Protein AF-A0A5C8DIK6-F1 (afdb_monomer)

Solvent-accessible surface area (backbone atoms only — not comparable to full-atom values): 12117 Å² total; per-residue (Å²): 140,50,78,48,78,44,80,73,45,75,41,74,93,48,34,76,70,30,74,13,33,38,27,34,34,25,49,73,87,40,81,41,28,45,34,36,29,76,6,76,63,68,77,64,46,70,52,53,77,43,81,87,38,43,64,58,53,50,50,47,30,57,51,29,50,71,42,79,53,46,67,82,52,101,86,44,67,45,79,34,31,45,59,60,53,49,52,50,52,49,50,54,50,51,54,51,51,50,52,50,51,52,49,54,53,49,57,60,45,40,48,36,22,57,29,31,30,42,84,93,52,98,58,75,48,73,46,79,49,100,52,41,48,76,61,25,67,73,40,72,71,33,43,50,51,51,52,53,53,50,49,49,43,59,72,77,67,55,51,95,78,42,42,77,66,50,83,87,55,64,65,87,77,64,56,60,72,84,68,72,76,83,96,72,85,77,86,75,77,78,75,84,76,81,83,81,77,82,80,82,87,80,132

Secondary structure (DSSP, 8-state):
--EEEEEEEE-GGG-SSS--EEEEEEETTEEEEEEEE-SSSPPPEEEESSGGGHHHHHHHHHHHHHSPPEESSSS-EE---HHHHHHHHHHHHHHHHHHHHHHHHHHHHHTTEEEEE-TT-S--EEEE-SS-HHHHTTSHHHHHHHHHHHHHIIIIIPPTT-EE--SSS-HHHH-GGGG-----------PPPPPPPPPPPP-

pLDDT: mean 87.38, std 17.56, range [35.03, 98.25]

Sequence (203 aa):
MEIELRKIYISHQFSEESLAFTANLYIDGRKIGYVSNDGKGGSTSYEADHPDDRPLLRAADEYCKTLPPWKLDDEVSVPMNLEYFIDRKIDEYATQEELKRFQRKMEKSMVAHIVFGVPGGDQFKSYPTNAPIAELLRHEAGQQSLSNEIKIVVVEFLKPGEQILNTNIPSTYLDLSKYKKEDQHQERKIQPQPRKGNPPRLT

Structure (mmCIF, N/CA/C/O backbone):
data_AF-A0A5C8DIK6-F1
#
_entry.id   AF-A0A5C8DIK6-F1
#
loop_
_atom_site.group_PDB
_atom_site.id
_atom_site.type_symbol
_atom_site.label_atom_id
_atom_site.label_alt_id
_atom_site.label_comp_id
_atom_site.label_asym_id
_atom_site.label_entity_id
_atom_site.label_seq_id
_atom_site.pdbx_PDB_ins_code
_atom_site.Cartn_x
_atom_site.Cartn_y
_atom_site.Cartn_z
_atom_site.occupancy
_atom_site.B_iso_or_equiv
_atom_site.auth_seq_id
_atom_site.auth_comp_id
_atom_site.auth_asym_id
_atom_site.auth_atom_id
_atom_site.pdbx_PDB_model_num
ATOM 1 N N . MET A 1 1 ? 5.146 3.487 -26.307 1.00 93.25 1 MET A N 1
ATOM 2 C CA . MET A 1 1 ? 5.586 2.166 -25.831 1.00 93.25 1 MET A CA 1
ATOM 3 C C . MET A 1 1 ? 4.973 1.948 -24.463 1.00 93.25 1 MET A C 1
ATOM 5 O O . MET A 1 1 ? 4.963 2.883 -23.667 1.00 93.25 1 MET A O 1
ATOM 9 N N . GLU A 1 2 ? 4.420 0.768 -24.218 1.00 96.12 2 GLU A N 1
ATOM 10 C CA . GLU A 1 2 ? 3.817 0.373 -22.946 1.00 96.12 2 GLU A CA 1
ATOM 11 C C . GLU A 1 2 ? 4.766 -0.562 -22.189 1.00 96.12 2 GLU A C 1
ATOM 13 O O . GLU A 1 2 ? 5.236 -1.554 -22.742 1.00 96.12 2 GLU A O 1
ATOM 18 N N . ILE A 1 3 ? 5.070 -0.234 -20.931 1.00 97.12 3 ILE A N 1
ATOM 19 C CA . ILE A 1 3 ? 5.985 -1.000 -20.076 1.00 97.12 3 ILE A CA 1
ATOM 20 C C . ILE A 1 3 ? 5.227 -1.387 -18.811 1.00 97.12 3 ILE A C 1
ATOM 22 O O . ILE A 1 3 ? 4.717 -0.524 -18.095 1.00 97.12 3 ILE A O 1
ATOM 26 N N . GLU A 1 4 ? 5.174 -2.683 -18.523 1.00 97.50 4 GLU A N 1
ATOM 27 C CA . GLU A 1 4 ? 4.431 -3.235 -17.395 1.00 97.50 4 GLU A CA 1
ATOM 28 C C . GLU A 1 4 ? 5.285 -4.196 -16.566 1.00 97.50 4 GLU A C 1
ATOM 30 O O . GLU A 1 4 ? 6.114 -4.948 -17.086 1.00 97.50 4 GLU A O 1
ATOM 35 N N . LEU A 1 5 ? 5.000 -4.238 -15.264 1.00 97.88 5 LEU A N 1
ATOM 36 C CA . LEU A 1 5 ? 5.536 -5.233 -14.343 1.00 97.88 5 LEU A CA 1
ATOM 37 C C . LEU A 1 5 ? 4.418 -6.177 -13.910 1.00 97.88 5 LEU A C 1
ATOM 39 O O . LEU A 1 5 ? 3.347 -5.745 -13.483 1.00 97.88 5 LEU A O 1
ATOM 43 N N . ARG A 1 6 ? 4.660 -7.486 -14.003 1.00 97.25 6 ARG A N 1
ATOM 44 C CA . ARG A 1 6 ? 3.680 -8.516 -13.628 1.00 97.25 6 ARG A CA 1
ATOM 45 C C . ARG A 1 6 ? 4.285 -9.548 -12.688 1.00 97.25 6 ARG A C 1
ATOM 47 O O . ARG A 1 6 ? 5.463 -9.886 -12.788 1.00 97.25 6 ARG A O 1
ATOM 54 N N . LYS A 1 7 ? 3.436 -10.126 -11.830 1.00 96.50 7 LYS A N 1
ATOM 55 C CA . LYS A 1 7 ? 3.832 -11.066 -10.762 1.00 96.50 7 LYS A CA 1
ATOM 56 C C . LYS A 1 7 ? 4.924 -10.468 -9.861 1.00 96.50 7 LYS A C 1
ATOM 58 O O . LYS A 1 7 ? 5.969 -11.078 -9.669 1.00 96.50 7 LYS A O 1
ATOM 63 N N . ILE A 1 8 ? 4.674 -9.257 -9.369 1.00 97.69 8 ILE A N 1
ATOM 64 C CA . ILE A 1 8 ? 5.579 -8.559 -8.456 1.00 97.69 8 ILE A CA 1
ATOM 65 C C . ILE A 1 8 ? 5.568 -9.282 -7.106 1.00 97.69 8 ILE A C 1
ATOM 67 O O . ILE A 1 8 ? 4.507 -9.494 -6.514 1.00 97.69 8 ILE A O 1
ATOM 71 N N . TYR A 1 9 ? 6.749 -9.646 -6.623 1.00 96.94 9 TYR A N 1
ATOM 72 C CA . TYR A 1 9 ? 6.974 -10.181 -5.288 1.00 96.94 9 TYR A CA 1
ATOM 73 C C . TYR A 1 9 ? 7.956 -9.277 -4.551 1.00 96.94 9 TYR A C 1
ATOM 75 O O . TYR A 1 9 ? 9.059 -9.060 -5.043 1.00 96.94 9 TYR A O 1
ATOM 83 N N . ILE A 1 10 ? 7.558 -8.779 -3.379 1.00 97.00 10 ILE A N 1
ATOM 84 C CA . ILE A 1 10 ? 8.382 -7.927 -2.512 1.00 97.00 10 ILE A CA 1
ATOM 85 C C . ILE A 1 10 ? 8.664 -8.686 -1.219 1.00 97.00 10 ILE A C 1
ATOM 87 O O . ILE A 1 10 ? 7.739 -9.193 -0.577 1.00 97.00 10 ILE A O 1
ATOM 91 N N . SER A 1 11 ? 9.932 -8.735 -0.819 1.00 95.75 11 SER A N 1
ATOM 92 C CA . SER A 1 11 ? 10.379 -9.384 0.407 1.00 95.75 11 SER A CA 1
ATOM 93 C C . SER A 1 11 ? 10.881 -8.370 1.427 1.00 95.75 11 SER A C 1
ATOM 95 O O . SER A 1 11 ? 12.075 -8.104 1.510 1.00 95.75 11 SER A O 1
ATOM 97 N N . HIS A 1 12 ? 9.984 -7.886 2.287 1.00 92.44 12 HIS A N 1
ATOM 98 C CA . HIS A 1 12 ? 10.336 -6.912 3.328 1.00 92.44 12 HIS A CA 1
ATOM 99 C C . HIS A 1 12 ? 11.453 -7.384 4.280 1.00 92.44 12 HIS A C 1
ATOM 101 O O . HIS A 1 12 ? 12.172 -6.556 4.817 1.00 92.44 12 HIS A O 1
ATOM 107 N N . GLN A 1 13 ? 11.625 -8.697 4.489 1.00 93.00 13 GLN A N 1
ATOM 108 C CA . GLN A 1 13 ? 12.693 -9.233 5.349 1.00 93.00 13 GLN A CA 1
ATOM 109 C C . GLN A 1 13 ? 14.102 -9.051 4.756 1.00 93.00 13 GLN A C 1
ATOM 111 O O . GLN A 1 13 ? 15.073 -9.070 5.504 1.00 93.00 13 GLN A O 1
ATOM 116 N N . PHE A 1 14 ? 14.206 -8.904 3.434 1.00 92.88 14 PHE A N 1
ATOM 117 C CA . PHE A 1 14 ? 15.476 -8.711 2.729 1.00 92.88 14 PHE A CA 1
ATOM 118 C C . PHE A 1 14 ? 15.658 -7.266 2.242 1.00 92.88 14 PHE A C 1
ATOM 120 O O . PHE A 1 14 ? 16.663 -6.967 1.614 1.00 92.88 14 PHE A O 1
ATOM 127 N N . SER A 1 15 ? 14.705 -6.374 2.529 1.00 92.94 15 SER A N 1
ATOM 128 C CA . SER A 1 15 ? 14.807 -4.948 2.221 1.00 92.94 15 SER A CA 1
ATOM 129 C C . SER A 1 15 ? 15.570 -4.231 3.339 1.00 92.94 15 SER A C 1
ATOM 131 O O . SER A 1 15 ? 14.978 -3.914 4.371 1.00 92.94 15 SER A O 1
ATOM 133 N N . GLU A 1 16 ? 16.872 -4.012 3.163 1.00 92.06 16 GLU A N 1
ATOM 134 C CA . GLU A 1 16 ? 17.722 -3.315 4.141 1.00 92.06 16 GLU A CA 1
ATOM 135 C C . GLU A 1 16 ? 17.767 -1.807 3.856 1.00 92.06 16 GLU A C 1
ATOM 137 O O . GLU A 1 16 ? 17.434 -0.999 4.722 1.00 92.06 16 GLU A O 1
ATOM 142 N N . GLU A 1 17 ? 18.121 -1.439 2.625 1.00 89.94 17 GLU A N 1
ATOM 143 C CA . GLU A 1 17 ? 18.214 -0.048 2.160 1.00 89.94 17 GLU A CA 1
ATOM 144 C C . GLU A 1 17 ? 17.259 0.243 0.994 1.00 89.94 17 GLU A C 1
ATOM 146 O O . GLU A 1 17 ? 16.692 1.330 0.910 1.00 89.94 17 GLU A O 1
ATOM 151 N N . SER A 1 18 ? 17.047 -0.739 0.114 1.00 92.56 18 SER A N 1
ATOM 152 C CA . SER A 1 18 ? 16.099 -0.689 -1.006 1.00 92.56 18 SER A CA 1
ATOM 153 C C . SER A 1 18 ? 15.054 -1.798 -0.870 1.00 92.56 18 SER A C 1
ATOM 155 O O . SER A 1 18 ? 15.187 -2.711 -0.051 1.00 92.56 18 SER A O 1
ATOM 157 N N . LEU A 1 19 ? 13.983 -1.750 -1.666 1.00 95.06 19 LEU A N 1
ATOM 158 C CA . LEU A 1 19 ? 13.031 -2.857 -1.708 1.00 95.06 19 LEU A CA 1
ATOM 159 C C . LEU A 1 19 ? 13.686 -4.083 -2.360 1.00 95.06 19 LEU A C 1
ATOM 161 O O . LEU A 1 19 ? 14.080 -4.033 -3.519 1.00 95.06 19 LEU A O 1
ATOM 165 N N . ALA A 1 20 ? 13.747 -5.206 -1.643 1.00 97.12 20 ALA A N 1
ATOM 166 C CA . ALA A 1 20 ? 14.072 -6.492 -2.245 1.00 97.12 20 ALA A CA 1
ATOM 167 C C . ALA A 1 20 ? 12.847 -7.021 -3.001 1.00 97.12 20 ALA A C 1
ATOM 169 O O . ALA A 1 20 ? 11.796 -7.280 -2.398 1.00 97.12 20 ALA A O 1
ATOM 170 N N . PHE A 1 21 ? 12.962 -7.200 -4.316 1.00 97.88 21 PHE A N 1
ATOM 171 C CA . PHE A 1 21 ? 11.841 -7.639 -5.144 1.00 97.88 21 PHE A CA 1
ATOM 172 C C . PHE A 1 21 ? 12.258 -8.481 -6.347 1.00 97.88 21 PHE A C 1
ATOM 174 O O . PHE A 1 21 ? 13.408 -8.489 -6.779 1.00 97.88 21 PHE A O 1
ATOM 181 N N . THR A 1 22 ? 11.268 -9.164 -6.920 1.00 97.56 22 THR A N 1
ATOM 182 C CA . THR A 1 22 ? 11.334 -9.752 -8.262 1.00 97.56 22 THR A CA 1
ATOM 183 C C . THR A 1 22 ? 10.042 -9.454 -9.017 1.00 97.56 22 THR A C 1
ATOM 185 O O . THR A 1 22 ? 8.964 -9.398 -8.419 1.00 97.56 22 THR A O 1
ATOM 188 N N . ALA A 1 23 ? 10.123 -9.263 -10.331 1.00 98.00 23 ALA A N 1
ATOM 189 C CA . ALA A 1 23 ? 8.953 -9.151 -11.198 1.00 98.00 23 ALA A CA 1
ATOM 190 C C . ALA A 1 23 ? 9.280 -9.584 -12.632 1.00 98.00 23 ALA A C 1
ATOM 192 O O . ALA A 1 23 ? 10.439 -9.680 -13.024 1.00 98.00 23 ALA A O 1
ATOM 193 N N . ASN A 1 24 ? 8.248 -9.839 -13.437 1.00 97.69 24 ASN A N 1
ATOM 194 C CA . ASN A 1 24 ? 8.408 -10.036 -14.877 1.00 97.69 24 ASN A CA 1
ATOM 195 C C . ASN A 1 24 ? 8.212 -8.705 -15.602 1.00 97.69 24 ASN A C 1
ATOM 197 O O . ASN A 1 24 ? 7.194 -8.043 -15.385 1.00 97.69 24 ASN A O 1
ATOM 201 N N . LEU A 1 25 ? 9.134 -8.382 -16.505 1.00 97.81 25 LEU A N 1
ATOM 202 C CA . LEU A 1 25 ? 9.073 -7.215 -17.374 1.00 97.81 25 LEU A CA 1
ATOM 203 C C . LEU A 1 25 ? 8.317 -7.550 -18.661 1.00 97.81 25 LEU A C 1
ATOM 205 O O . LEU A 1 25 ? 8.668 -8.500 -19.370 1.00 97.81 25 LEU A O 1
ATOM 209 N N . TYR A 1 26 ? 7.297 -6.757 -18.964 1.00 97.88 26 TYR A N 1
ATOM 210 C CA . TYR A 1 26 ? 6.542 -6.813 -20.208 1.00 97.88 26 TYR A CA 1
ATOM 211 C C . TYR A 1 26 ? 6.689 -5.490 -20.960 1.00 97.88 26 TYR A C 1
ATOM 213 O O . TYR A 1 26 ? 6.585 -4.424 -20.357 1.00 97.88 26 TYR A O 1
ATOM 221 N N . ILE A 1 27 ? 6.912 -5.566 -22.271 1.00 97.12 27 ILE A N 1
ATOM 222 C CA . ILE A 1 27 ? 6.955 -4.409 -23.173 1.00 97.12 27 ILE A CA 1
ATOM 223 C C . ILE A 1 27 ? 5.959 -4.670 -24.303 1.00 97.12 27 ILE A C 1
ATOM 225 O O . ILE A 1 27 ? 6.003 -5.732 -24.927 1.00 97.12 27 ILE A O 1
ATOM 229 N N . ASP A 1 28 ? 5.032 -3.734 -24.515 1.00 95.88 28 ASP A N 1
ATOM 230 C CA . ASP A 1 28 ? 3.933 -3.811 -25.487 1.00 95.88 28 ASP A CA 1
ATOM 231 C C . ASP A 1 28 ? 3.192 -5.170 -25.421 1.00 95.88 28 ASP A C 1
ATOM 233 O O . ASP A 1 28 ? 2.928 -5.836 -26.423 1.00 95.88 28 ASP A O 1
ATOM 237 N N . GLY A 1 29 ? 2.915 -5.632 -24.194 1.00 95.75 29 GLY A N 1
ATOM 238 C CA . GLY A 1 29 ? 2.203 -6.884 -23.909 1.00 95.75 29 GLY A CA 1
ATOM 239 C C . GLY A 1 29 ? 3.028 -8.175 -24.027 1.00 95.75 29 GLY A C 1
ATOM 240 O O . GLY A 1 29 ? 2.532 -9.244 -23.656 1.00 95.75 29 GLY A O 1
ATOM 241 N N . ARG A 1 30 ? 4.289 -8.118 -24.475 1.00 95.38 30 ARG A N 1
ATOM 242 C CA . ARG A 1 30 ? 5.188 -9.280 -24.580 1.00 95.38 30 ARG A CA 1
ATOM 243 C C . ARG A 1 30 ? 6.099 -9.382 -23.359 1.00 95.38 30 ARG A C 1
ATOM 245 O O . ARG A 1 30 ? 6.712 -8.394 -22.976 1.00 95.38 30 ARG A O 1
ATOM 252 N N . LYS A 1 31 ? 6.235 -10.577 -22.769 1.00 96.56 31 LYS A N 1
ATOM 253 C CA . LYS A 1 31 ? 7.222 -10.812 -21.701 1.00 96.56 31 LYS A CA 1
ATOM 254 C C . LYS A 1 31 ? 8.629 -10.750 -22.293 1.00 96.56 31 LYS A C 1
ATOM 256 O O . LYS A 1 31 ? 8.928 -11.531 -23.192 1.00 96.56 31 LYS A O 1
ATOM 261 N N . ILE A 1 32 ? 9.463 -9.864 -21.758 1.00 96.31 32 ILE A N 1
ATOM 262 C CA . ILE A 1 32 ? 10.837 -9.636 -22.221 1.00 96.31 32 ILE A CA 1
ATOM 263 C C . ILE A 1 32 ? 11.866 -10.208 -21.259 1.00 96.31 32 ILE A C 1
ATOM 265 O O . ILE A 1 32 ? 12.909 -10.679 -21.700 1.00 96.31 32 ILE A O 1
ATOM 269 N N . GLY A 1 33 ? 11.571 -10.221 -19.962 1.00 95.12 33 GLY A N 1
ATOM 270 C CA . GLY A 1 33 ? 12.507 -10.765 -18.992 1.00 95.12 33 GLY A CA 1
ATOM 271 C C . GLY A 1 33 ? 12.042 -10.658 -17.556 1.00 95.12 33 GLY A C 1
ATOM 272 O O . GLY A 1 33 ? 10.839 -10.545 -17.282 1.00 95.12 33 GLY A O 1
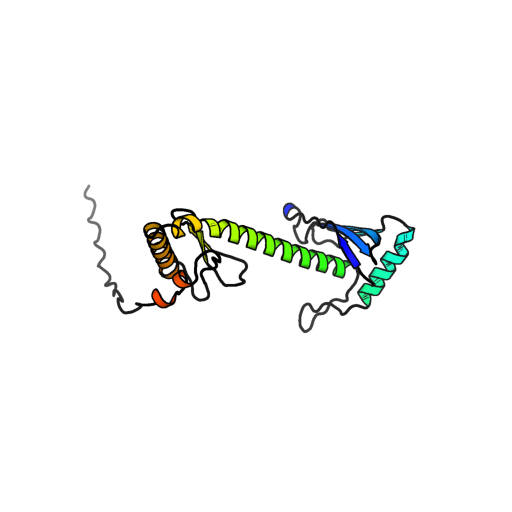ATOM 273 N N . TYR A 1 34 ? 13.005 -10.686 -16.644 1.00 94.19 34 TYR A N 1
ATOM 274 C CA . TYR A 1 34 ? 12.792 -10.468 -15.222 1.00 94.19 34 TYR A CA 1
ATOM 275 C C . TYR A 1 34 ? 13.572 -9.247 -14.737 1.00 94.19 34 TYR A C 1
ATOM 277 O O . TYR A 1 34 ? 14.604 -8.874 -15.293 1.00 94.19 34 TYR A O 1
ATOM 285 N N . VAL A 1 35 ? 13.037 -8.627 -13.693 1.00 97.50 35 VAL A N 1
ATOM 286 C CA . VAL A 1 35 ? 13.666 -7.525 -12.970 1.00 97.50 35 VAL A CA 1
ATOM 287 C C . VAL A 1 35 ? 13.787 -7.913 -11.502 1.00 97.50 35 VAL A C 1
ATOM 289 O O . VAL A 1 35 ? 12.906 -8.601 -10.971 1.00 97.50 35 VAL A O 1
ATOM 292 N N . SER A 1 36 ? 14.867 -7.503 -10.848 1.00 97.25 36 SER A N 1
ATOM 293 C CA . SER A 1 36 ? 15.105 -7.816 -9.441 1.00 97.25 36 SER A CA 1
ATOM 294 C C . SER A 1 36 ? 16.046 -6.833 -8.760 1.00 97.25 36 SER A C 1
ATOM 296 O O . SER A 1 36 ? 16.986 -6.339 -9.379 1.00 97.25 36 SER A O 1
ATOM 298 N N . ASN A 1 37 ? 15.848 -6.655 -7.459 1.00 97.75 37 ASN A N 1
ATOM 299 C CA . ASN A 1 37 ? 16.761 -5.956 -6.560 1.00 97.75 37 ASN A CA 1
ATOM 300 C C . ASN A 1 37 ? 16.917 -6.793 -5.281 1.00 97.75 37 ASN A C 1
ATOM 302 O O . ASN A 1 37 ? 15.957 -7.440 -4.847 1.00 97.75 37 ASN A O 1
ATOM 306 N N . ASP A 1 38 ? 18.119 -6.831 -4.707 1.00 96.12 38 ASP A N 1
ATOM 307 C CA . ASP A 1 38 ? 18.425 -7.647 -3.526 1.00 96.12 38 ASP A CA 1
ATOM 308 C C . ASP A 1 38 ? 18.165 -6.928 -2.194 1.00 96.12 38 ASP A C 1
ATOM 310 O O . ASP A 1 38 ? 18.244 -7.566 -1.146 1.00 96.12 38 ASP A O 1
ATOM 314 N N . GLY A 1 39 ? 17.813 -5.640 -2.242 1.00 94.56 39 GLY A N 1
ATOM 315 C CA . GLY A 1 39 ? 17.427 -4.834 -1.089 1.00 94.56 39 GLY A CA 1
ATOM 316 C C . GLY A 1 39 ? 18.577 -4.132 -0.368 1.00 94.56 39 GLY A C 1
ATOM 317 O O . GLY A 1 39 ? 18.342 -3.509 0.666 1.00 94.56 39 GLY A O 1
ATOM 318 N N . LYS A 1 40 ? 19.813 -4.203 -0.878 1.00 94.88 40 LYS A N 1
ATOM 319 C CA . LYS A 1 40 ? 21.014 -3.658 -0.212 1.00 94.88 40 LYS A CA 1
ATOM 320 C C . LYS A 1 40 ? 21.454 -2.288 -0.734 1.00 94.88 40 LYS A C 1
ATOM 322 O O . LYS A 1 40 ? 22.628 -1.947 -0.636 1.00 94.88 40 LYS A O 1
ATOM 327 N N . GLY A 1 41 ? 20.541 -1.540 -1.358 1.00 90.81 41 GLY A N 1
ATOM 328 C CA . GLY A 1 41 ? 20.833 -0.206 -1.897 1.00 90.81 41 GLY A CA 1
ATOM 329 C C . GLY A 1 41 ? 21.551 -0.218 -3.253 1.00 90.81 41 GLY A C 1
ATOM 330 O O . GLY A 1 41 ? 22.004 0.823 -3.722 1.00 90.81 41 GLY A O 1
ATOM 331 N N . GLY A 1 42 ? 21.667 -1.388 -3.893 1.00 90.81 42 GLY A N 1
ATOM 332 C CA . GLY A 1 42 ? 22.220 -1.530 -5.239 1.00 90.81 42 GLY A CA 1
ATOM 333 C C . GLY A 1 42 ? 21.222 -1.193 -6.352 1.00 90.81 42 GLY A C 1
ATOM 334 O O . GLY A 1 42 ? 20.022 -1.047 -6.116 1.00 90.81 42 GLY A O 1
ATOM 335 N N . SER A 1 43 ? 21.738 -1.121 -7.582 1.00 92.75 43 SER A N 1
ATOM 336 C CA . SER A 1 43 ? 20.933 -0.931 -8.792 1.00 92.75 43 SER A CA 1
ATOM 337 C C . SER A 1 43 ? 19.959 -2.076 -9.041 1.00 92.75 43 SER A C 1
ATOM 339 O O . SER A 1 43 ? 20.264 -3.247 -8.789 1.00 92.75 43 SER A O 1
ATOM 341 N N . THR A 1 44 ? 18.810 -1.744 -9.619 1.00 96.44 44 THR A N 1
ATOM 342 C CA . THR A 1 44 ? 17.846 -2.745 -10.068 1.00 96.44 44 THR A CA 1
ATOM 343 C C . THR A 1 44 ? 18.378 -3.456 -11.307 1.00 96.44 44 THR A C 1
ATOM 345 O O . THR A 1 44 ? 18.655 -2.855 -12.344 1.00 96.44 44 THR A O 1
ATOM 348 N N . SER A 1 45 ? 18.514 -4.776 -11.203 1.00 96.19 45 SER A N 1
ATOM 349 C CA . SER A 1 45 ? 18.925 -5.634 -12.308 1.00 96.19 45 SER A CA 1
ATOM 350 C C . SER A 1 45 ? 17.727 -5.941 -13.199 1.00 96.19 45 SER A C 1
ATOM 352 O O . SER A 1 45 ? 16.653 -6.298 -12.711 1.00 96.19 45 SER A O 1
ATOM 354 N N . TYR A 1 46 ? 17.911 -5.818 -14.509 1.00 95.44 46 TYR A N 1
ATOM 355 C CA . TYR A 1 46 ? 16.929 -6.207 -15.510 1.00 95.44 46 TYR A CA 1
ATOM 356 C C . TYR A 1 46 ? 17.638 -6.783 -16.732 1.00 95.44 46 TYR A C 1
ATOM 358 O O . TYR A 1 46 ? 18.564 -6.183 -17.279 1.00 95.44 46 TYR A O 1
ATOM 366 N N . GLU A 1 47 ? 17.202 -7.956 -17.178 1.00 91.88 47 GLU A N 1
ATOM 367 C CA . GLU A 1 47 ? 17.797 -8.646 -18.320 1.00 91.88 47 GLU A CA 1
ATOM 368 C C . GLU A 1 47 ? 16.713 -9.236 -19.217 1.00 91.88 47 GLU A C 1
ATOM 370 O O . GLU A 1 47 ? 15.636 -9.611 -18.755 1.00 91.88 47 GLU A O 1
ATOM 375 N N . ALA A 1 48 ? 16.996 -9.303 -20.519 1.00 94.88 48 ALA A N 1
ATOM 376 C CA . ALA A 1 48 ? 16.126 -9.985 -21.467 1.00 94.88 48 ALA A CA 1
ATOM 377 C C . ALA A 1 48 ? 16.333 -11.505 -21.370 1.00 94.88 48 ALA A C 1
ATOM 379 O O . ALA A 1 48 ? 17.472 -11.969 -21.444 1.00 94.88 48 ALA A O 1
ATOM 380 N N . ASP A 1 49 ? 15.240 -12.270 -21.295 1.00 94.19 49 ASP A N 1
ATOM 381 C CA . ASP A 1 49 ? 15.268 -13.740 -21.240 1.00 94.19 49 ASP A CA 1
ATOM 382 C C . ASP A 1 49 ? 15.898 -14.330 -22.523 1.00 94.19 49 ASP A C 1
ATOM 384 O O . ASP A 1 49 ? 16.562 -15.366 -22.476 1.00 94.19 49 ASP A O 1
ATOM 388 N N . HIS A 1 50 ? 15.708 -13.667 -23.675 1.00 93.75 50 HIS A N 1
ATOM 389 C CA . HIS A 1 50 ? 16.251 -14.084 -24.970 1.00 93.75 50 HIS A CA 1
ATOM 390 C C . HIS A 1 50 ? 17.097 -12.975 -25.630 1.00 93.75 50 HIS A C 1
ATOM 392 O O . HIS A 1 50 ? 16.708 -11.803 -25.598 1.00 93.75 50 HIS A O 1
ATOM 398 N N . PRO A 1 51 ? 18.230 -13.301 -26.291 1.00 93.75 51 PRO A N 1
ATOM 399 C CA . PRO A 1 51 ? 19.062 -12.313 -26.984 1.00 93.75 51 PRO A CA 1
ATOM 400 C C . PRO A 1 51 ? 18.311 -11.455 -28.011 1.00 93.75 51 PRO A C 1
ATOM 402 O O . PRO A 1 51 ? 18.596 -10.262 -28.121 1.00 93.75 51 PRO A O 1
ATOM 405 N N . ASP A 1 52 ? 17.335 -12.041 -28.709 1.00 94.69 52 ASP A N 1
ATOM 406 C CA . ASP A 1 52 ? 16.512 -11.350 -29.716 1.00 94.69 52 ASP A CA 1
ATOM 407 C C . ASP A 1 52 ? 15.643 -10.229 -29.130 1.00 94.69 52 ASP A C 1
ATOM 409 O O . ASP A 1 52 ? 15.209 -9.343 -29.862 1.00 94.69 52 ASP A O 1
ATOM 413 N N . ASP A 1 53 ? 15.424 -10.226 -27.812 1.00 94.56 53 ASP A N 1
ATOM 414 C CA . ASP A 1 53 ? 14.612 -9.217 -27.131 1.00 94.56 53 ASP A CA 1
ATOM 415 C C . ASP A 1 53 ? 15.450 -8.056 -26.575 1.00 94.56 53 ASP A C 1
ATOM 417 O O . ASP A 1 53 ? 14.911 -7.025 -26.168 1.00 94.56 53 ASP A O 1
ATOM 421 N N . ARG A 1 54 ? 16.787 -8.155 -26.634 1.00 94.31 54 ARG A N 1
ATOM 422 C CA . ARG A 1 54 ? 17.705 -7.076 -26.227 1.00 94.31 54 ARG A CA 1
ATOM 423 C C . ARG A 1 54 ? 17.487 -5.764 -26.990 1.00 94.31 54 ARG A C 1
ATOM 425 O O . ARG A 1 54 ? 17.574 -4.717 -26.350 1.00 94.31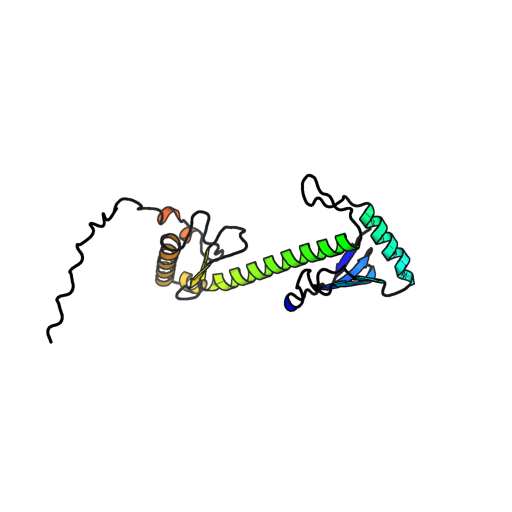 54 ARG A O 1
ATOM 432 N N . PRO A 1 55 ? 17.218 -5.752 -28.313 1.00 95.69 55 PRO A N 1
ATOM 433 C CA . PRO A 1 55 ? 16.901 -4.513 -29.019 1.00 95.69 55 PRO A CA 1
ATOM 434 C C . PRO A 1 55 ? 15.635 -3.842 -28.480 1.00 95.69 55 PRO A C 1
ATOM 436 O O . PRO A 1 55 ? 15.620 -2.623 -28.339 1.00 95.69 55 PRO A O 1
ATOM 439 N N . LEU A 1 56 ? 14.608 -4.623 -28.126 1.00 95.81 56 LEU A N 1
ATOM 440 C CA . LEU A 1 56 ? 13.375 -4.082 -27.556 1.00 95.81 56 LEU A CA 1
ATOM 441 C C . LEU A 1 56 ? 13.604 -3.544 -26.139 1.00 95.81 56 LEU A C 1
ATOM 443 O O . LEU A 1 56 ? 13.126 -2.461 -25.818 1.00 95.81 56 LEU A O 1
ATOM 447 N N . LEU A 1 57 ? 14.400 -4.242 -25.324 1.00 95.88 57 LEU A N 1
ATOM 448 C CA . LEU A 1 57 ? 14.800 -3.766 -23.999 1.00 95.88 57 LEU A CA 1
ATOM 449 C C . LEU A 1 57 ? 15.569 -2.434 -24.074 1.00 95.88 57 LEU A C 1
ATOM 451 O O . LEU A 1 57 ? 15.289 -1.515 -23.311 1.00 95.88 57 LEU A O 1
ATOM 455 N N . ARG A 1 58 ? 16.494 -2.293 -25.034 1.00 96.12 58 ARG A N 1
ATOM 456 C CA . ARG A 1 58 ? 17.197 -1.021 -25.288 1.00 96.12 58 ARG A CA 1
ATOM 457 C C . ARG A 1 58 ? 16.247 0.073 -25.758 1.00 96.12 58 ARG A C 1
ATOM 459 O O . ARG A 1 58 ? 16.363 1.204 -25.309 1.00 96.12 58 ARG A O 1
ATOM 466 N N . ALA A 1 59 ? 15.308 -0.257 -26.643 1.00 96.81 59 ALA A N 1
ATOM 467 C CA . ALA A 1 59 ? 14.301 0.695 -27.097 1.00 96.81 59 ALA A CA 1
ATOM 468 C C . ALA A 1 59 ? 13.412 1.181 -25.939 1.00 96.81 59 ALA A C 1
ATOM 470 O O . ALA A 1 59 ? 13.027 2.347 -25.933 1.00 96.81 59 ALA A O 1
ATOM 471 N N . ALA A 1 60 ? 13.132 0.329 -24.949 1.00 97.00 60 ALA A N 1
ATOM 472 C CA . ALA A 1 60 ? 12.430 0.723 -23.731 1.00 97.00 60 ALA A CA 1
ATOM 473 C C . ALA A 1 60 ? 13.240 1.673 -22.848 1.00 97.00 60 ALA A C 1
ATOM 475 O O . ALA A 1 60 ? 12.680 2.650 -22.359 1.00 97.00 60 ALA A O 1
ATOM 476 N N . ASP A 1 61 ? 14.546 1.454 -22.699 1.00 96.75 61 ASP A N 1
ATOM 477 C CA . ASP A 1 61 ? 15.410 2.400 -21.986 1.00 96.75 61 ASP A CA 1
ATOM 478 C C . ASP A 1 61 ? 15.500 3.760 -22.686 1.00 96.75 61 ASP A C 1
ATOM 480 O O . ASP A 1 61 ? 15.311 4.798 -22.050 1.00 96.75 61 ASP A O 1
ATOM 484 N N . GLU A 1 62 ? 15.672 3.771 -24.008 1.00 97.69 62 GLU A N 1
ATOM 485 C CA . GLU A 1 62 ? 15.644 5.009 -24.793 1.00 97.69 62 GLU A CA 1
ATOM 486 C C . GLU A 1 62 ? 14.283 5.709 -24.721 1.00 97.69 62 GLU A C 1
ATOM 488 O O . GLU A 1 62 ? 14.222 6.926 -24.571 1.00 97.69 62 GLU A O 1
ATOM 493 N N . TYR A 1 63 ? 13.180 4.958 -24.749 1.00 97.38 63 TYR A N 1
ATOM 494 C CA . TYR A 1 63 ? 11.850 5.518 -24.534 1.00 97.38 63 TYR A CA 1
ATOM 495 C C . TYR A 1 63 ? 11.716 6.143 -23.140 1.00 97.38 63 TYR A C 1
ATOM 497 O O . TYR A 1 63 ? 11.261 7.283 -23.035 1.00 97.38 63 TYR A O 1
ATOM 505 N N . CYS A 1 64 ? 12.154 5.460 -22.079 1.00 97.06 64 CYS A N 1
ATOM 506 C CA . CYS A 1 64 ? 12.109 6.003 -20.723 1.00 97.06 64 CYS A CA 1
ATOM 507 C C . CYS A 1 64 ? 12.917 7.298 -20.589 1.00 97.06 64 CYS A C 1
ATOM 509 O O . CYS A 1 64 ? 12.451 8.213 -19.919 1.00 97.06 64 CYS A O 1
ATOM 511 N N . LYS A 1 65 ? 14.049 7.436 -21.290 1.00 96.81 65 LYS A N 1
ATOM 512 C CA . LYS A 1 65 ? 14.830 8.688 -21.345 1.00 96.81 65 LYS A CA 1
ATOM 513 C C . LYS A 1 65 ? 14.089 9.868 -21.977 1.00 96.81 65 LYS A C 1
ATOM 515 O O . LYS A 1 65 ? 14.447 11.013 -21.714 1.00 96.81 65 LYS A O 1
ATOM 520 N N . THR A 1 66 ? 13.061 9.617 -22.791 1.00 96.31 66 THR A N 1
ATOM 521 C CA . THR A 1 66 ? 12.201 10.679 -23.351 1.00 96.31 66 THR A CA 1
ATOM 522 C C . THR A 1 66 ? 11.080 11.121 -22.410 1.00 96.31 66 THR A C 1
ATOM 524 O O . THR A 1 66 ? 10.442 12.146 -22.660 1.00 96.31 66 THR A O 1
ATOM 527 N N . LEU A 1 67 ? 10.816 10.364 -21.340 1.00 95.56 67 LEU A N 1
ATOM 528 C CA . LEU A 1 67 ? 9.792 10.717 -20.364 1.00 95.56 67 LEU A CA 1
ATOM 529 C C . LEU A 1 67 ? 10.240 11.925 -19.527 1.00 95.56 67 LEU A C 1
ATOM 531 O O . LEU A 1 67 ? 11.441 12.153 -19.359 1.00 95.56 67 LEU A O 1
ATOM 535 N N . PRO A 1 68 ? 9.289 12.698 -18.967 1.00 93.94 68 PRO A N 1
ATOM 536 C CA . PRO A 1 68 ? 9.628 13.796 -18.076 1.00 93.94 68 PRO A CA 1
ATOM 537 C C . PRO A 1 68 ? 10.542 13.324 -16.935 1.00 93.94 68 PRO A C 1
ATOM 539 O O . PRO A 1 68 ? 10.285 12.260 -16.357 1.00 93.94 68 PRO A O 1
ATOM 542 N N . PRO A 1 69 ? 11.580 14.106 -16.584 1.00 92.56 69 PRO A N 1
ATOM 543 C CA . PRO A 1 69 ? 12.416 13.787 -15.441 1.00 92.56 69 PRO A CA 1
ATOM 544 C C . PRO A 1 69 ? 11.562 13.775 -14.175 1.00 92.56 69 PRO A C 1
ATOM 546 O O . PRO A 1 69 ? 10.557 14.487 -14.058 1.00 92.56 69 PRO A O 1
ATOM 549 N N . TRP A 1 70 ? 11.968 12.965 -13.210 1.00 87.19 70 TRP A N 1
ATOM 550 C CA . TRP A 1 70 ? 11.306 12.940 -11.921 1.00 87.19 70 TRP A CA 1
ATOM 551 C C . TRP A 1 70 ? 11.791 14.094 -11.061 1.00 87.19 70 TRP A C 1
ATOM 553 O O . TRP A 1 70 ? 12.991 14.264 -10.870 1.00 87.19 70 TRP A O 1
ATOM 563 N N . LYS A 1 71 ? 10.855 14.882 -10.541 1.00 88.88 71 LYS A N 1
ATOM 564 C CA . LYS A 1 71 ? 11.165 15.963 -9.611 1.00 88.88 71 LYS A CA 1
ATOM 565 C C . LYS A 1 71 ? 11.224 15.393 -8.202 1.00 88.88 71 LYS A C 1
ATOM 567 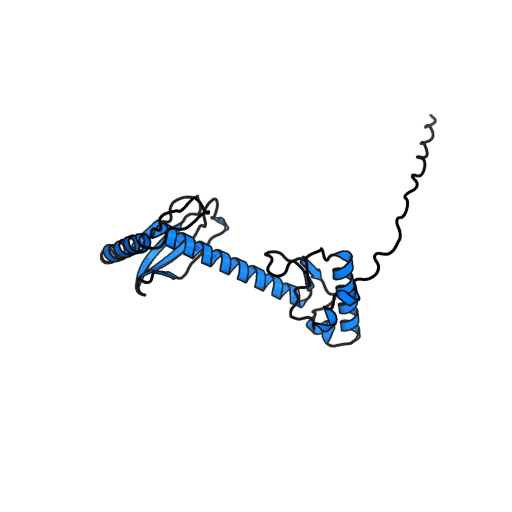O O . LYS A 1 71 ? 10.216 14.882 -7.719 1.00 88.88 71 LYS A O 1
ATOM 572 N N . LEU A 1 72 ? 12.396 15.466 -7.581 1.00 81.56 72 LEU A N 1
ATOM 573 C CA . LEU A 1 72 ? 12.562 15.130 -6.171 1.00 81.56 72 LEU A CA 1
ATOM 574 C C . LEU A 1 72 ? 12.093 16.301 -5.296 1.00 81.56 72 LEU A C 1
ATOM 576 O O . LEU A 1 72 ? 11.417 16.090 -4.294 1.00 81.56 72 LEU A O 1
ATOM 580 N N . ASP A 1 73 ? 12.391 17.524 -5.736 1.00 85.44 73 ASP A N 1
ATOM 581 C CA . ASP A 1 73 ? 11.902 18.789 -5.191 1.00 85.44 73 ASP A CA 1
ATOM 582 C C . ASP A 1 73 ? 11.824 19.854 -6.316 1.00 85.44 73 ASP A C 1
ATOM 584 O O . ASP A 1 73 ? 11.900 19.520 -7.505 1.00 85.44 73 ASP A O 1
ATOM 588 N N . ASP A 1 74 ? 11.607 21.126 -5.965 1.00 85.31 74 ASP A N 1
ATOM 589 C CA . ASP A 1 74 ? 11.490 22.222 -6.941 1.00 85.31 74 ASP A CA 1
ATOM 590 C C . ASP A 1 74 ? 12.803 22.520 -7.699 1.00 85.31 74 ASP A C 1
ATOM 592 O O . ASP A 1 74 ? 12.759 23.101 -8.787 1.00 85.31 74 ASP A O 1
ATOM 596 N N . GLU A 1 75 ? 13.957 22.100 -7.172 1.00 89.06 75 GLU A N 1
ATOM 597 C CA . GLU A 1 75 ? 15.297 22.416 -7.687 1.00 89.06 75 GLU A CA 1
ATOM 598 C C . GLU A 1 75 ? 16.042 21.182 -8.233 1.00 89.06 75 GLU A C 1
ATOM 600 O O . GLU A 1 75 ? 16.922 21.309 -9.090 1.00 89.06 75 GLU A O 1
ATOM 605 N N . VAL A 1 76 ? 15.674 19.979 -7.790 1.00 88.25 76 VAL A N 1
ATOM 606 C CA . VAL A 1 76 ? 16.339 18.711 -8.091 1.00 88.25 76 VAL A CA 1
ATOM 607 C C . VAL A 1 76 ? 15.425 17.825 -8.925 1.00 88.25 76 VAL A C 1
ATOM 609 O O . VAL A 1 76 ? 14.347 17.396 -8.503 1.00 88.25 76 VAL A O 1
ATOM 612 N N . SER A 1 77 ? 15.904 17.482 -10.121 1.00 90.62 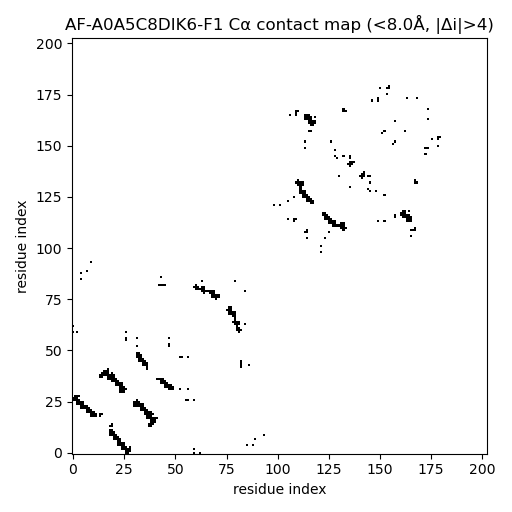77 SER A N 1
ATOM 613 C CA . SER A 1 77 ? 15.255 16.499 -10.982 1.00 90.62 77 SER A CA 1
ATOM 614 C C . SER A 1 77 ? 16.228 15.414 -11.419 1.00 90.62 77 SER A C 1
ATOM 616 O O . SER A 1 77 ? 17.399 15.680 -11.689 1.00 90.62 77 SER A O 1
ATOM 618 N N . VAL A 1 78 ? 15.728 14.186 -11.479 1.00 88.25 78 VAL A N 1
ATOM 619 C CA . VAL A 1 78 ? 16.472 13.004 -11.903 1.00 88.25 78 VAL A CA 1
ATOM 620 C C . VAL A 1 78 ? 15.987 12.622 -13.302 1.00 88.25 78 VAL A C 1
ATOM 622 O O . VAL A 1 78 ? 14.776 12.460 -13.499 1.00 88.25 78 VAL A O 1
ATOM 625 N N . PRO A 1 79 ? 16.886 12.504 -14.297 1.00 93.31 79 PRO A N 1
ATOM 626 C CA . PRO A 1 79 ? 16.499 12.057 -15.627 1.00 93.31 79 PRO A CA 1
ATOM 627 C C . PRO A 1 79 ? 15.930 10.641 -15.552 1.00 93.31 79 PRO A C 1
ATOM 629 O O . PRO A 1 79 ? 16.460 9.777 -14.857 1.00 93.31 79 PRO A O 1
ATOM 632 N N . MET A 1 80 ? 14.838 10.412 -16.273 1.00 95.00 80 MET A N 1
ATOM 633 C CA . MET A 1 80 ? 14.199 9.104 -16.311 1.00 95.00 80 MET A CA 1
ATOM 634 C C . MET A 1 80 ? 15.041 8.126 -17.145 1.00 95.00 80 MET A C 1
ATOM 636 O O . MET A 1 80 ? 15.618 8.498 -18.164 1.00 95.00 80 MET A O 1
ATOM 640 N N . ASN A 1 81 ? 15.103 6.869 -16.724 1.00 96.19 81 ASN A N 1
ATOM 641 C CA . ASN A 1 81 ? 15.632 5.740 -17.491 1.00 96.19 81 ASN A CA 1
ATOM 642 C C . ASN A 1 81 ? 14.785 4.493 -17.170 1.00 96.19 81 ASN A C 1
ATOM 644 O O . ASN A 1 81 ? 13.815 4.586 -16.409 1.00 96.19 81 ASN A O 1
ATOM 648 N N . LEU A 1 82 ? 15.089 3.340 -17.772 1.00 96.50 82 LEU A N 1
ATOM 649 C CA . LEU A 1 82 ? 14.281 2.139 -17.539 1.00 96.50 82 LEU A CA 1
ATOM 650 C C . LEU A 1 82 ? 14.338 1.669 -16.081 1.00 96.50 82 LEU A C 1
ATOM 652 O O . LEU A 1 82 ? 13.301 1.325 -15.522 1.00 96.50 82 LEU A O 1
ATOM 656 N N . GLU A 1 83 ? 15.523 1.692 -15.470 1.00 95.69 83 GLU A N 1
ATOM 657 C CA . GLU A 1 83 ? 15.736 1.307 -14.069 1.00 95.69 83 GLU A CA 1
ATOM 658 C C . GLU A 1 83 ? 14.838 2.118 -13.129 1.00 95.69 83 GLU A C 1
ATOM 660 O O . GLU A 1 83 ? 14.012 1.563 -12.410 1.00 95.69 83 GLU A O 1
ATOM 665 N N . TYR A 1 84 ? 14.907 3.443 -13.231 1.00 94.38 84 TYR A N 1
ATOM 666 C CA . TYR A 1 84 ? 14.147 4.350 -12.385 1.00 94.38 84 TYR A CA 1
ATOM 667 C C . TYR A 1 84 ? 12.639 4.249 -12.635 1.00 94.38 84 TYR A C 1
ATOM 669 O O . TYR A 1 84 ? 11.832 4.357 -11.712 1.00 94.38 84 TYR A O 1
ATOM 677 N N . PHE A 1 85 ? 12.231 3.998 -13.882 1.00 95.94 85 PHE A N 1
ATOM 678 C CA . PHE A 1 85 ? 10.833 3.719 -14.199 1.00 95.94 85 PHE A CA 1
ATOM 679 C C . PHE A 1 85 ? 10.336 2.443 -13.499 1.00 95.94 85 PHE A C 1
ATOM 681 O O . PHE A 1 85 ? 9.228 2.435 -12.957 1.00 95.94 85 PHE A O 1
ATOM 688 N N . ILE A 1 86 ? 11.144 1.377 -13.499 1.00 96.69 86 ILE A N 1
ATOM 689 C CA . ILE A 1 86 ? 10.837 0.114 -12.816 1.00 96.69 86 ILE A CA 1
ATOM 690 C C . ILE A 1 86 ? 10.734 0.342 -11.310 1.00 96.69 86 ILE A C 1
ATOM 692 O O . ILE A 1 86 ? 9.717 -0.034 -10.727 1.00 96.69 86 ILE A O 1
ATOM 696 N N . ASP A 1 87 ? 11.726 0.989 -10.699 1.00 95.19 87 ASP A N 1
ATOM 697 C CA . ASP A 1 87 ? 11.757 1.238 -9.253 1.00 95.19 87 ASP A CA 1
ATOM 698 C C . ASP A 1 87 ? 10.515 2.003 -8.801 1.00 95.19 87 ASP A C 1
ATOM 700 O O . ASP A 1 87 ? 9.805 1.573 -7.895 1.00 95.19 87 ASP A O 1
ATOM 704 N N . ARG A 1 88 ? 10.132 3.050 -9.538 1.00 93.38 88 ARG A N 1
ATOM 705 C CA . ARG A 1 88 ? 8.901 3.796 -9.252 1.00 93.38 88 ARG A CA 1
ATOM 706 C C . ARG A 1 88 ? 7.640 2.947 -9.354 1.00 93.38 88 ARG A C 1
ATOM 708 O O . ARG A 1 88 ? 6.720 3.120 -8.558 1.00 93.38 88 ARG A O 1
ATOM 715 N N . LYS A 1 89 ? 7.567 2.031 -10.322 1.00 95.94 89 LYS A N 1
ATOM 716 C CA . LYS A 1 89 ? 6.430 1.104 -10.432 1.00 95.94 89 LYS A CA 1
ATOM 717 C C . LYS A 1 89 ? 6.379 0.130 -9.261 1.00 95.94 89 LYS A C 1
ATOM 719 O O . LYS A 1 89 ? 5.283 -0.215 -8.817 1.00 95.94 89 LYS A O 1
ATOM 724 N N . ILE A 1 90 ? 7.534 -0.295 -8.757 1.00 96.94 90 ILE A N 1
ATOM 725 C CA . ILE A 1 90 ? 7.626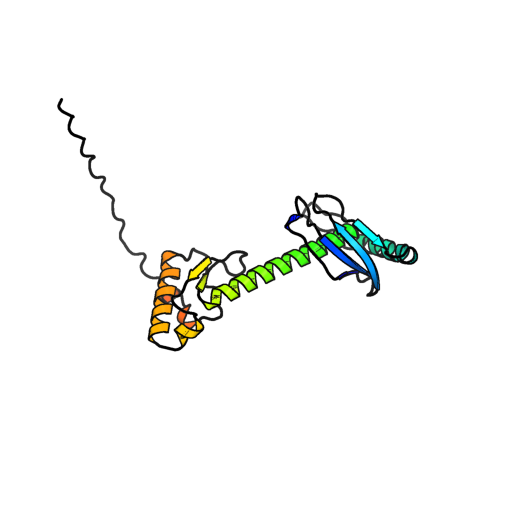 -1.121 -7.554 1.00 96.94 90 ILE A CA 1
ATOM 726 C C . ILE A 1 90 ? 7.194 -0.329 -6.317 1.00 96.94 90 ILE A C 1
ATOM 728 O O . ILE A 1 90 ? 6.382 -0.846 -5.552 1.00 96.94 90 ILE A O 1
ATOM 732 N N . ASP A 1 91 ? 7.631 0.920 -6.154 1.00 94.31 91 ASP A N 1
ATOM 733 C CA . ASP A 1 91 ? 7.238 1.783 -5.031 1.00 94.31 91 ASP A CA 1
ATOM 734 C C . ASP A 1 91 ? 5.731 2.076 -5.024 1.00 94.31 91 ASP A C 1
ATOM 736 O O . ASP A 1 91 ? 5.060 1.958 -3.992 1.00 94.31 91 ASP A O 1
ATOM 740 N N . GLU A 1 92 ? 5.166 2.404 -6.192 1.00 94.81 92 GLU A N 1
ATOM 741 C CA . GLU A 1 92 ? 3.723 2.588 -6.383 1.00 94.81 92 GLU A CA 1
ATOM 742 C C . GLU A 1 92 ? 2.957 1.320 -5.976 1.00 94.81 92 GLU A C 1
ATOM 744 O O . GLU A 1 92 ? 1.962 1.390 -5.248 1.00 94.81 92 GLU A O 1
ATOM 749 N N . TYR A 1 93 ? 3.433 0.150 -6.408 1.00 96.38 93 TYR A N 1
ATOM 750 C CA . TYR A 1 93 ? 2.834 -1.134 -6.058 1.00 96.38 93 TYR A CA 1
ATOM 751 C C . TYR A 1 93 ? 2.945 -1.438 -4.556 1.00 96.38 93 TYR A C 1
ATOM 753 O O . TYR A 1 93 ? 1.956 -1.843 -3.940 1.00 96.38 93 TYR A O 1
ATOM 761 N N . ALA A 1 94 ? 4.116 -1.219 -3.952 1.00 95.50 94 ALA A N 1
ATOM 762 C CA . ALA A 1 94 ? 4.367 -1.439 -2.531 1.00 95.50 94 ALA A CA 1
ATOM 763 C C . ALA A 1 94 ? 3.435 -0.581 -1.667 1.00 95.50 94 ALA A C 1
ATOM 765 O O . ALA A 1 94 ? 2.734 -1.108 -0.802 1.00 95.50 94 ALA A O 1
ATOM 766 N N . THR A 1 95 ? 3.340 0.711 -1.988 1.00 93.69 95 THR A N 1
ATOM 767 C CA . THR A 1 95 ? 2.460 1.671 -1.307 1.00 93.69 95 THR A CA 1
ATOM 768 C C . THR A 1 95 ? 0.996 1.232 -1.378 1.00 93.69 95 THR A C 1
ATOM 770 O O . THR A 1 95 ? 0.270 1.251 -0.382 1.00 93.69 95 THR A O 1
ATOM 773 N N . GLN A 1 96 ? 0.538 0.780 -2.551 1.00 93.81 96 GLN A N 1
ATOM 774 C CA . GLN A 1 96 ? -0.828 0.278 -2.717 1.00 93.81 96 GLN A CA 1
ATOM 775 C C . GLN A 1 96 ? -1.086 -1.006 -1.919 1.00 93.81 96 GLN A C 1
ATOM 777 O O . GLN A 1 96 ? -2.173 -1.177 -1.362 1.00 93.81 96 GLN A O 1
ATOM 782 N N . GLU A 1 97 ? -0.121 -1.925 -1.863 1.00 93.44 97 GLU A N 1
ATOM 783 C CA . GLU A 1 97 ? -0.240 -3.149 -1.070 1.00 93.44 97 GLU A CA 1
ATOM 784 C C . GLU A 1 97 ? -0.267 -2.860 0.435 1.00 93.44 97 GLU A C 1
ATOM 786 O O . GLU A 1 97 ? -1.071 -3.459 1.154 1.00 93.44 97 GLU A O 1
ATOM 791 N N . GLU A 1 98 ? 0.537 -1.915 0.919 1.00 93.00 98 GLU A N 1
ATOM 792 C CA . GLU A 1 98 ? 0.503 -1.464 2.312 1.00 93.00 98 GLU A CA 1
ATOM 793 C C . GLU A 1 98 ? -0.838 -0.827 2.669 1.00 93.00 98 GLU A C 1
AT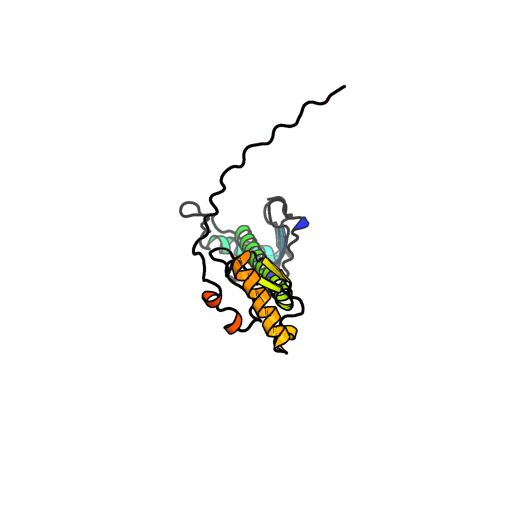OM 795 O O . GLU A 1 98 ? -1.447 -1.222 3.667 1.00 93.00 98 GLU A O 1
ATOM 800 N N . LEU A 1 99 ? -1.368 0.052 1.813 1.00 92.75 99 LEU A N 1
ATOM 801 C CA . LEU A 1 99 ? -2.683 0.660 2.011 1.00 92.75 99 LEU A CA 1
ATOM 802 C C . LEU A 1 99 ? -3.796 -0.398 2.072 1.00 92.75 99 LEU A C 1
ATOM 804 O O . LEU A 1 99 ? -4.634 -0.373 2.974 1.00 92.75 99 LEU A O 1
ATOM 808 N N . LYS A 1 100 ? -3.781 -1.386 1.168 1.00 93.94 100 LYS A N 1
ATOM 809 C CA . LYS A 1 100 ? -4.740 -2.505 1.193 1.00 93.94 100 LYS A CA 1
ATOM 810 C C . LYS A 1 100 ? -4.606 -3.346 2.461 1.00 93.94 100 LYS A C 1
ATOM 812 O O . LYS A 1 100 ? -5.617 -3.749 3.037 1.00 93.94 100 LYS A O 1
ATOM 817 N N . ARG A 1 101 ? -3.380 -3.657 2.897 1.00 93.06 101 ARG A N 1
ATOM 818 C CA . ARG A 1 101 ? -3.131 -4.417 4.137 1.00 93.06 101 ARG A CA 1
ATOM 819 C C . ARG A 1 101 ? -3.636 -3.650 5.352 1.00 93.06 101 ARG A C 1
ATOM 821 O O . ARG A 1 101 ? -4.311 -4.240 6.197 1.00 93.06 101 ARG A O 1
ATOM 828 N N . PHE A 1 102 ? -3.347 -2.355 5.415 1.00 95.12 102 PHE A N 1
ATOM 829 C CA . PHE A 1 102 ? -3.835 -1.455 6.449 1.00 95.12 102 PHE A CA 1
ATOM 830 C C . PHE A 1 102 ? -5.365 -1.441 6.490 1.00 95.12 102 PHE A C 1
ATOM 832 O O . PHE A 1 102 ? -5.952 -1.708 7.540 1.00 95.12 102 PHE A O 1
ATOM 839 N N . GLN A 1 103 ? -6.012 -1.249 5.340 1.00 94.38 103 GLN A N 1
ATOM 840 C CA . GLN A 1 103 ? -7.467 -1.215 5.229 1.00 94.38 103 GLN A CA 1
ATOM 841 C C . GLN A 1 103 ? -8.112 -2.539 5.655 1.00 94.38 103 GLN A C 1
ATOM 843 O O . GLN A 1 103 ? -9.008 -2.535 6.493 1.00 94.38 103 GLN A O 1
ATOM 848 N N . ARG A 1 104 ? -7.589 -3.686 5.202 1.00 96.19 104 ARG A N 1
ATOM 849 C CA . ARG A 1 104 ? -8.064 -5.016 5.635 1.00 96.19 104 ARG A CA 1
ATOM 850 C C . ARG A 1 104 ? -7.921 -5.227 7.141 1.00 96.19 104 ARG A C 1
ATOM 852 O O . ARG A 1 104 ? -8.805 -5.801 7.776 1.00 96.19 104 ARG A O 1
ATOM 859 N N . LYS A 1 105 ? -6.799 -4.794 7.725 1.00 96.50 105 LYS A N 1
ATOM 860 C CA . LYS A 1 105 ? -6.570 -4.875 9.175 1.00 96.50 105 LYS A CA 1
ATOM 861 C C . LYS A 1 105 ? -7.591 -4.019 9.924 1.00 96.50 105 LYS A C 1
ATOM 863 O O . LYS A 1 105 ? -8.163 -4.484 10.905 1.00 96.50 105 LYS A O 1
ATOM 868 N N . MET A 1 106 ? -7.829 -2.805 9.440 1.00 96.81 106 MET A N 1
ATOM 869 C CA . MET A 1 106 ? -8.799 -1.872 10.000 1.00 96.81 106 MET A CA 1
ATOM 870 C C . MET A 1 106 ? -10.223 -2.442 9.939 1.00 96.81 106 MET A C 1
ATOM 872 O O . MET A 1 106 ? -10.884 -2.531 10.970 1.00 96.81 106 MET A O 1
ATOM 876 N N . GLU A 1 107 ? -10.666 -2.910 8.770 1.00 96.31 107 GLU A N 1
ATOM 877 C CA . GLU A 1 107 ? -11.979 -3.539 8.553 1.00 96.31 107 GLU A CA 1
ATOM 87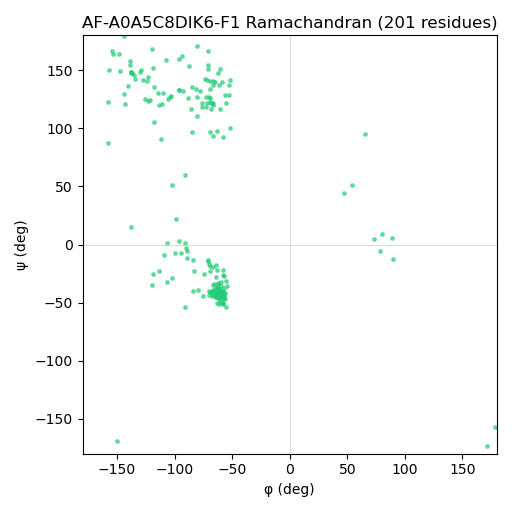8 C C . GLU A 1 107 ? -12.188 -4.763 9.449 1.00 96.31 107 GLU A C 1
ATOM 880 O O . GLU A 1 107 ? -13.248 -4.922 10.055 1.00 96.31 107 GLU A O 1
ATOM 885 N N . LYS A 1 108 ? -11.159 -5.606 9.604 1.00 97.62 108 LYS A N 1
ATOM 886 C CA . LYS A 1 108 ? -11.211 -6.747 10.524 1.00 97.62 108 LYS A CA 1
ATOM 887 C C . LYS A 1 108 ? -11.420 -6.293 11.970 1.00 97.62 108 LYS A C 1
ATOM 889 O O . LYS A 1 108 ? -12.221 -6.900 12.679 1.00 97.62 108 LYS A O 1
ATOM 894 N N . SER A 1 109 ? -10.735 -5.236 12.405 1.00 97.69 109 SER A N 1
ATOM 895 C CA . SER A 1 109 ? -10.935 -4.671 13.742 1.00 97.69 109 SER A CA 1
ATOM 896 C C . SER A 1 109 ? -12.343 -4.099 13.920 1.00 97.69 109 SER A C 1
ATOM 898 O O . SER A 1 109 ? -12.935 -4.300 14.976 1.00 97.69 109 SER A O 1
ATOM 900 N N . MET A 1 110 ? -12.927 -3.469 12.893 1.00 97.75 110 MET A N 1
ATOM 901 C CA . MET A 1 110 ? -14.280 -2.894 12.971 1.00 97.75 110 MET A CA 1
ATOM 902 C C . MET A 1 110 ? -15.361 -3.916 13.348 1.00 97.75 110 MET A C 1
ATOM 904 O O . MET A 1 110 ? -16.408 -3.525 13.853 1.00 97.75 110 MET A O 1
ATOM 908 N N . VAL A 1 111 ? -15.142 -5.218 13.138 1.00 97.94 111 VAL A N 1
ATOM 909 C CA . VAL A 1 111 ? -16.125 -6.264 13.471 1.00 97.94 111 VAL A CA 1
ATOM 910 C C . VAL A 1 111 ? -16.492 -6.270 14.959 1.00 97.94 111 VAL A C 1
ATOM 912 O O . VAL A 1 111 ? -17.662 -6.458 15.288 1.00 97.94 111 VAL A O 1
ATOM 915 N N . ALA A 1 112 ? -15.522 -6.060 15.851 1.00 97.31 112 ALA A N 1
ATOM 916 C CA . ALA A 1 112 ? -15.708 -6.162 17.305 1.00 97.31 112 ALA A CA 1
ATOM 917 C C . ALA A 1 112 ? -14.998 -5.043 18.087 1.00 97.31 112 ALA A C 1
ATOM 919 O O . ALA A 1 112 ? -14.740 -5.174 19.280 1.00 97.31 112 ALA A O 1
ATOM 920 N N . HIS A 1 113 ? -14.585 -3.976 17.403 1.00 98.25 113 HIS A N 1
ATOM 921 C CA . HIS A 1 113 ? -13.915 -2.840 18.018 1.00 98.25 113 HIS A CA 1
ATOM 922 C C . HIS A 1 113 ? -14.453 -1.531 17.441 1.00 98.25 113 HIS A C 1
ATOM 924 O O . HIS A 1 113 ? -14.745 -1.421 16.246 1.00 98.25 113 HIS A O 1
ATOM 930 N N . ILE A 1 114 ? -14.477 -0.503 18.283 1.00 97.25 114 ILE A N 1
ATOM 931 C CA . ILE A 1 114 ? -14.595 0.890 17.866 1.00 97.25 114 ILE A CA 1
ATOM 932 C C . ILE A 1 114 ? -13.204 1.346 17.425 1.00 97.25 114 ILE A C 1
ATOM 934 O O . ILE A 1 114 ? -12.279 1.453 18.229 1.00 97.25 114 ILE A O 1
ATOM 938 N N . VAL A 1 115 ? -13.045 1.571 16.132 1.00 97.75 115 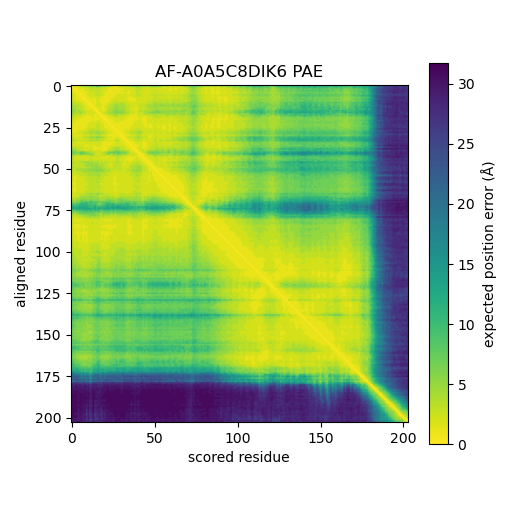VAL A N 1
ATOM 939 C CA . VAL A 1 115 ? -11.821 1.994 15.462 1.00 97.75 115 VAL A CA 1
ATOM 940 C C . VAL A 1 115 ? -11.839 3.509 15.292 1.00 97.75 115 VAL A C 1
ATOM 942 O O . VAL A 1 115 ? -12.835 4.069 14.842 1.00 97.75 115 VAL A O 1
ATOM 945 N N . PHE A 1 116 ? -10.743 4.184 15.631 1.00 96.38 116 PHE A N 1
ATOM 946 C CA . PHE A 1 116 ? -10.641 5.641 15.562 1.00 96.38 116 PHE A CA 1
ATOM 947 C C . PHE A 1 116 ? -9.224 6.115 15.228 1.00 96.38 116 PHE A C 1
ATOM 949 O O . PHE A 1 116 ? -8.236 5.465 15.572 1.00 96.38 116 PHE A O 1
ATOM 956 N N . GLY A 1 117 ? -9.121 7.254 14.553 1.00 95.81 117 GLY A N 1
ATOM 957 C CA . GLY A 1 117 ? -7.859 7.822 14.079 1.00 95.81 117 GLY A CA 1
ATOM 958 C C . GLY A 1 117 ? -8.091 9.021 13.166 1.00 95.81 117 GLY A C 1
ATOM 959 O O . GLY A 1 117 ? -9.221 9.485 13.018 1.00 95.81 117 GLY A O 1
ATOM 960 N N . VAL A 1 118 ? -7.026 9.536 12.558 1.00 95.00 118 VAL A N 1
ATOM 961 C CA . VAL A 1 118 ? -7.143 10.611 11.565 1.00 95.00 118 VAL A CA 1
ATOM 962 C C . VAL A 1 118 ? -7.720 10.021 10.271 1.00 95.00 118 VAL A C 1
ATOM 964 O O . VAL A 1 118 ? -7.178 9.031 9.775 1.00 95.00 118 VAL A O 1
ATOM 967 N N . PRO A 1 119 ? -8.803 10.582 9.702 1.00 92.44 119 PRO A N 1
ATOM 968 C CA . PRO A 1 119 ? -9.325 10.125 8.417 1.00 92.44 119 PRO A CA 1
ATOM 969 C C . PRO A 1 119 ? -8.258 10.192 7.320 1.00 92.44 119 PRO A C 1
ATOM 971 O O . PRO A 1 119 ? -7.620 11.225 7.139 1.00 92.44 119 PRO A O 1
ATOM 974 N N . GLY A 1 120 ? -8.063 9.090 6.594 1.00 88.81 120 GLY A N 1
ATOM 975 C CA . GLY A 1 120 ? -7.011 8.982 5.576 1.00 88.81 120 GLY A CA 1
ATOM 976 C C . GLY A 1 120 ? -5.588 8.845 6.131 1.00 88.81 120 GLY A C 1
ATOM 977 O O . GLY A 1 120 ? -4.645 8.838 5.348 1.00 88.81 120 GLY A O 1
ATOM 978 N N . GLY A 1 121 ? -5.423 8.734 7.452 1.00 90.38 121 GLY A N 1
ATOM 979 C CA . GLY A 1 121 ? -4.139 8.428 8.075 1.00 90.38 121 GLY A CA 1
ATOM 980 C C . GLY A 1 121 ? -3.692 6.982 7.842 1.00 90.38 121 GLY A C 1
ATOM 981 O O . GLY A 1 121 ? -4.475 6.113 7.458 1.00 90.38 121 GLY A O 1
ATOM 982 N N . ASP A 1 122 ? -2.422 6.726 8.132 1.00 89.94 122 ASP A N 1
ATOM 983 C CA . ASP A 1 122 ? -1.736 5.430 8.032 1.00 89.94 122 ASP A CA 1
ATOM 984 C C . ASP A 1 122 ? -1.795 4.610 9.336 1.00 89.94 122 ASP A C 1
ATOM 986 O O . ASP A 1 122 ? -1.243 3.512 9.437 1.00 89.94 122 ASP A O 1
ATOM 990 N N . GLN A 1 123 ? -2.469 5.141 10.359 1.00 93.62 123 GLN A N 1
ATOM 991 C CA . GLN A 1 123 ? -2.589 4.534 11.678 1.00 93.62 123 GLN A CA 1
ATOM 992 C C . GLN A 1 123 ? -4.015 4.639 12.214 1.00 93.62 123 GLN A C 1
ATOM 994 O O . GLN A 1 123 ? -4.732 5.614 11.988 1.00 93.62 123 GLN A O 1
ATOM 999 N N . PHE A 1 124 ? -4.413 3.629 12.986 1.00 96.81 124 PHE A N 1
ATOM 1000 C CA . PHE A 1 124 ? -5.662 3.636 13.736 1.00 96.81 124 PHE A CA 1
ATOM 1001 C C . PHE A 1 124 ? -5.456 3.052 15.133 1.00 96.81 124 PHE A C 1
ATOM 1003 O O . PHE A 1 124 ? -4.580 2.217 15.367 1.00 96.81 124 PHE A O 1
ATOM 1010 N N . LYS A 1 125 ? -6.319 3.467 16.055 1.00 97.25 125 LYS A N 1
ATOM 1011 C CA . LYS A 1 125 ? -6.501 2.875 17.380 1.00 97.25 125 LYS A CA 1
ATOM 1012 C C . LYS A 1 125 ? -7.818 2.112 17.404 1.00 97.25 125 LYS A C 1
ATOM 1014 O O . LYS A 1 125 ? -8.709 2.362 16.594 1.00 97.25 125 LYS A O 1
ATOM 1019 N N . SER A 1 126 ? -7.943 1.172 18.330 1.00 97.44 126 SER A N 1
ATOM 1020 C CA . SER A 1 126 ? -9.157 0.374 18.473 1.00 97.44 126 SER A CA 1
ATOM 1021 C C . SER A 1 126 ? -9.489 0.144 19.937 1.00 97.44 126 SER A C 1
ATOM 1023 O O . SER A 1 126 ? -8.602 -0.221 20.706 1.00 97.44 126 SER A O 1
ATOM 1025 N N . TYR A 1 127 ? -10.760 0.284 20.289 1.00 97.44 127 TYR A N 1
ATOM 1026 C CA . TYR A 1 127 ? -11.313 -0.038 21.598 1.00 97.44 127 TYR A CA 1
ATOM 1027 C C . TYR A 1 127 ? -12.231 -1.262 21.459 1.00 97.44 127 TYR A C 1
ATOM 1029 O O . TYR A 1 127 ? -13.156 -1.207 20.648 1.00 97.44 127 TYR A O 1
ATOM 1037 N N . PRO A 1 128 ? -11.968 -2.378 22.161 1.00 97.12 128 PRO A N 1
ATOM 1038 C CA . PRO A 1 128 ? -12.772 -3.590 22.026 1.00 97.12 128 PRO A CA 1
ATOM 1039 C C . PRO A 1 128 ? -14.194 -3.373 22.554 1.00 97.12 128 PRO A C 1
ATOM 1041 O O . PRO A 1 128 ? -14.383 -2.727 23.583 1.00 97.12 128 PRO A O 1
ATOM 1044 N N . THR A 1 129 ? -15.181 -3.938 21.865 1.00 95.94 129 THR A N 1
ATOM 1045 C CA . THR A 1 129 ? -16.575 -3.980 22.318 1.00 95.94 129 THR A CA 1
ATOM 1046 C C . THR A 1 129 ? -16.867 -5.310 23.011 1.00 95.94 129 THR A C 1
ATOM 1048 O O . THR A 1 129 ? -16.166 -6.303 22.807 1.00 95.94 129 THR A O 1
ATOM 1051 N N . ASN A 1 130 ? -17.919 -5.367 23.831 1.00 91.31 130 ASN A N 1
ATOM 1052 C CA . ASN A 1 130 ? -18.254 -6.586 24.588 1.00 91.31 130 ASN A CA 1
ATOM 1053 C C . ASN A 1 130 ? -18.791 -7.751 23.726 1.00 91.31 130 ASN A C 1
ATOM 1055 O O . ASN A 1 130 ? -18.813 -8.896 24.171 1.00 91.31 130 ASN A O 1
ATOM 1059 N N . ALA A 1 131 ? -19.226 -7.467 22.500 1.00 95.00 131 ALA A N 1
ATOM 1060 C CA . ALA A 1 131 ? -19.639 -8.436 21.484 1.00 95.00 131 ALA A CA 1
ATOM 1061 C C . ALA A 1 131 ? -19.441 -7.815 20.086 1.00 95.00 131 ALA A C 1
ATOM 1063 O O . ALA A 1 131 ? -19.252 -6.597 20.001 1.00 95.00 131 ALA A O 1
ATOM 1064 N N . PRO A 1 132 ? -19.492 -8.589 18.983 1.00 97.19 132 PRO A N 1
ATOM 1065 C CA . PRO A 1 132 ? -19.421 -8.030 17.635 1.00 97.19 132 PRO A CA 1
ATOM 1066 C C . PRO A 1 132 ? -20.446 -6.910 17.414 1.00 97.19 132 PRO A C 1
ATOM 1068 O O . PRO A 1 132 ? -21.597 -7.016 17.837 1.00 97.19 132 PRO A O 1
ATOM 1071 N N . ILE A 1 133 ? -20.063 -5.854 16.694 1.00 96.56 133 ILE A N 1
ATOM 1072 C CA . ILE A 1 133 ? -20.911 -4.667 16.487 1.00 96.56 133 ILE A CA 1
ATOM 1073 C C . ILE A 1 133 ? -22.252 -5.048 15.854 1.00 96.56 133 ILE A C 1
ATOM 1075 O O . ILE A 1 133 ? -23.303 -4.591 16.296 1.00 96.56 133 ILE A O 1
ATOM 1079 N N . ALA A 1 134 ? -22.232 -5.945 14.866 1.00 96.62 134 ALA A N 1
ATOM 1080 C CA . ALA A 1 134 ? -23.450 -6.438 14.228 1.00 96.62 134 ALA A CA 1
ATOM 1081 C C . ALA A 1 134 ? -24.399 -7.134 15.218 1.00 96.62 134 ALA A C 1
ATOM 1083 O O . ALA A 1 134 ? -25.612 -7.058 15.053 1.00 96.62 134 ALA A O 1
ATOM 1084 N N . GLU A 1 135 ? -23.868 -7.798 16.247 1.00 96.50 135 GLU A N 1
ATOM 1085 C CA . GLU A 1 135 ? -24.666 -8.437 17.289 1.00 96.50 135 GLU A CA 1
ATOM 1086 C C . GLU A 1 135 ? -25.243 -7.421 18.271 1.00 96.50 135 GLU A C 1
ATOM 1088 O O . GLU A 1 135 ? -26.437 -7.482 18.566 1.00 96.50 135 GLU A O 1
ATOM 1093 N N . LEU A 1 136 ? -24.431 -6.455 18.706 1.00 95.19 136 LEU A N 1
ATOM 1094 C CA . LEU A 1 136 ? -24.868 -5.373 19.589 1.00 95.19 136 LEU A CA 1
ATOM 1095 C C . LEU A 1 136 ? -26.026 -4.575 18.980 1.00 95.19 136 LEU A C 1
ATOM 1097 O O . LEU A 1 136 ? -26.961 -4.206 19.683 1.00 95.19 136 LEU A O 1
ATOM 1101 N N . LEU A 1 137 ? -26.013 -4.361 17.664 1.00 94.88 137 LEU A N 1
ATOM 1102 C CA . LEU A 1 137 ? -27.060 -3.611 16.971 1.00 94.88 137 LEU A CA 1
ATOM 1103 C C . LEU A 1 137 ? -28.412 -4.348 16.883 1.00 94.88 137 LEU A C 1
ATOM 1105 O O . LEU A 1 137 ? -29.414 -3.699 16.580 1.00 94.88 137 LEU A O 1
ATOM 1109 N N . ARG A 1 138 ? -28.485 -5.660 17.168 1.00 95.81 138 ARG A N 1
ATOM 1110 C CA . ARG A 1 138 ? -29.729 -6.455 17.053 1.00 95.81 138 ARG A CA 1
ATOM 1111 C C . ARG A 1 138 ? -30.751 -6.199 18.159 1.00 95.81 138 ARG A C 1
ATOM 1113 O O . ARG A 1 138 ? -31.935 -6.441 17.943 1.00 95.81 138 ARG A O 1
ATOM 1120 N N . HIS A 1 139 ? -30.312 -5.749 19.332 1.00 93.31 139 HIS A N 1
ATOM 1121 C CA . HIS A 1 139 ? -31.170 -5.608 20.510 1.00 93.31 139 HIS A CA 1
ATOM 1122 C C . HIS A 1 139 ? -30.887 -4.293 21.240 1.00 93.31 139 HIS A C 1
ATOM 1124 O O . HIS A 1 139 ? -29.746 -3.840 21.285 1.00 93.31 139 HIS A O 1
ATOM 1130 N N . GLU A 1 140 ? -31.907 -3.708 21.871 1.00 93.50 140 GLU A N 1
ATOM 1131 C CA . GLU A 1 140 ? -31.804 -2.406 22.551 1.00 93.50 140 GLU A CA 1
ATOM 1132 C C . GLU A 1 140 ? -30.700 -2.371 23.620 1.00 93.50 140 GLU A C 1
ATOM 1134 O O . GLU A 1 140 ? -29.925 -1.418 23.687 1.00 93.50 140 GLU A O 1
ATOM 1139 N N . ALA A 1 141 ? -30.561 -3.440 24.412 1.00 93.94 141 ALA A N 1
ATOM 1140 C CA . ALA A 1 141 ? -29.510 -3.536 25.426 1.00 93.94 141 ALA A CA 1
ATOM 1141 C C . ALA A 1 141 ? -28.095 -3.478 24.815 1.00 93.94 141 ALA A C 1
ATOM 1143 O O . ALA A 1 141 ? -27.208 -2.817 25.358 1.00 93.94 141 ALA A O 1
ATOM 1144 N N . GLY A 1 142 ? -27.890 -4.122 23.662 1.00 93.69 142 GLY A N 1
ATOM 1145 C CA . GLY A 1 142 ? -26.621 -4.082 22.935 1.00 93.69 142 GLY A CA 1
ATOM 1146 C C . GLY A 1 142 ? -26.340 -2.701 22.342 1.00 93.69 142 GLY A C 1
ATOM 1147 O O . GLY A 1 142 ? -25.225 -2.194 22.461 1.00 93.69 142 GLY A O 1
ATOM 1148 N N . GLN A 1 143 ? -27.363 -2.039 21.794 1.00 93.38 143 GLN A N 1
ATOM 1149 C CA . GLN A 1 143 ? -27.260 -0.667 21.287 1.00 93.38 143 GLN A CA 1
ATOM 1150 C C . GLN A 1 143 ? -26.906 0.331 22.400 1.00 93.38 143 GLN A C 1
ATOM 1152 O O . GLN A 1 143 ? -26.110 1.251 22.181 1.00 93.38 143 GLN A O 1
ATOM 1157 N N . GLN A 1 144 ? -27.446 0.138 23.607 1.00 91.94 144 GLN A N 1
ATOM 1158 C CA . GLN A 1 144 ? -27.097 0.946 24.775 1.00 91.94 144 GLN A CA 1
ATOM 1159 C C . GLN A 1 144 ? -25.649 0.702 25.220 1.00 91.94 144 GLN A C 1
ATOM 1161 O O . GLN A 1 144 ? -24.934 1.665 25.501 1.00 91.94 144 GLN A O 1
ATOM 1166 N N . SER A 1 145 ? -25.197 -0.558 25.241 1.00 93.38 145 SER A N 1
ATOM 1167 C CA . SER A 1 145 ? -23.796 -0.900 25.533 1.00 93.38 145 SER A CA 1
ATOM 1168 C C . SER A 1 145 ? -22.845 -0.231 24.543 1.00 93.38 145 SER A C 1
ATOM 1170 O O . SER A 1 145 ? -21.932 0.481 24.955 1.00 93.38 145 SER A O 1
ATOM 1172 N N . LEU A 1 146 ? -23.117 -0.366 23.242 1.00 94.38 146 LEU A N 1
ATOM 1173 C CA . LEU A 1 146 ? -22.318 0.251 22.184 1.00 94.38 146 LEU A CA 1
ATOM 1174 C C . LEU A 1 146 ? -22.281 1.780 22.323 1.00 94.38 146 LEU A C 1
ATOM 1176 O O . LEU A 1 146 ? -21.229 2.394 22.176 1.00 94.38 146 LEU A O 1
ATOM 1180 N N . SER A 1 147 ? -23.411 2.407 22.657 1.00 92.44 147 SER A N 1
ATOM 1181 C CA . SER A 1 147 ? -23.482 3.858 22.877 1.00 92.44 147 SER A CA 1
ATOM 1182 C C . SER A 1 147 ? -22.620 4.319 24.058 1.00 92.44 147 SER A C 1
ATOM 1184 O O . SER A 1 147 ? -22.013 5.390 23.995 1.00 92.44 147 SER A O 1
ATOM 1186 N N . ASN A 1 148 ? -22.549 3.521 25.127 1.00 91.94 148 ASN A N 1
ATOM 1187 C CA . ASN A 1 148 ? -21.701 3.804 26.284 1.00 91.94 148 ASN A CA 1
ATOM 1188 C C . ASN A 1 148 ? -20.212 3.644 25.938 1.00 91.94 148 ASN A C 1
ATOM 1190 O O . ASN A 1 148 ? -19.409 4.505 26.291 1.00 91.94 148 ASN A O 1
ATOM 1194 N N . GLU A 1 149 ? -19.849 2.590 25.207 1.00 94.19 149 GLU A N 1
ATOM 1195 C CA . GLU A 1 149 ? -18.477 2.346 24.742 1.00 94.19 149 GLU A CA 1
ATOM 1196 C C . GLU A 1 149 ? -18.006 3.448 23.776 1.00 94.19 149 GLU A C 1
ATOM 1198 O O . GLU A 1 149 ? -16.901 3.971 23.920 1.00 94.19 149 GLU A O 1
ATOM 1203 N N . ILE A 1 150 ? -18.867 3.894 22.853 1.00 93.62 150 ILE A N 1
ATOM 1204 C CA . ILE A 1 150 ? -18.592 5.048 21.982 1.00 93.62 150 ILE A CA 1
ATOM 1205 C C . ILE A 1 150 ? -18.342 6.301 22.820 1.00 93.62 150 ILE A C 1
ATOM 1207 O O . ILE A 1 150 ? -17.370 7.012 22.572 1.00 93.62 150 ILE A O 1
ATOM 1211 N N . LYS A 1 151 ? -19.173 6.571 23.833 1.00 92.00 151 LYS A N 1
ATOM 1212 C CA . LYS A 1 151 ? -18.978 7.726 24.720 1.00 92.00 151 LYS A CA 1
ATOM 1213 C C . LYS A 1 151 ? -17.604 7.690 25.396 1.00 92.00 151 LYS A C 1
ATOM 1215 O O . LYS A 1 151 ? -16.935 8.719 25.423 1.00 92.00 151 LYS A O 1
ATOM 1220 N N . ILE A 1 152 ? -17.177 6.528 25.892 1.00 92.00 152 ILE A N 1
ATOM 1221 C CA . ILE A 1 152 ? -15.845 6.337 26.486 1.00 92.00 152 ILE A CA 1
ATOM 1222 C C . ILE A 1 152 ? -14.755 6.698 25.471 1.00 92.00 152 ILE A C 1
ATOM 1224 O O . ILE A 1 152 ? -13.902 7.532 25.761 1.00 92.00 152 ILE A O 1
ATOM 1228 N N . VAL A 1 153 ? -14.813 6.147 24.253 1.00 93.38 153 VAL A N 1
ATOM 1229 C CA . VAL A 1 153 ? -13.832 6.444 23.191 1.00 93.38 153 VAL A CA 1
ATOM 1230 C C . VAL A 1 153 ? -13.753 7.940 22.897 1.00 93.38 153 VAL A C 1
ATOM 1232 O O . VAL A 1 153 ? -12.660 8.501 22.837 1.00 93.38 153 VAL A O 1
ATOM 1235 N N . VAL A 1 154 ? -14.902 8.596 22.742 1.00 90.94 154 VAL A N 1
ATOM 1236 C CA . VAL A 1 154 ? -14.980 10.015 22.375 1.00 90.94 154 VAL A CA 1
ATOM 1237 C C . VAL A 1 154 ? -14.445 10.929 23.473 1.00 90.94 154 VAL A C 1
ATOM 1239 O O . VAL A 1 154 ? -13.790 11.919 23.158 1.00 90.94 154 VAL A O 1
ATOM 1242 N N . VAL A 1 155 ? -14.725 10.615 24.737 1.00 89.19 155 VAL A N 1
ATOM 1243 C CA . VAL A 1 155 ? -14.354 11.462 25.878 1.00 89.19 155 VAL A CA 1
ATOM 1244 C C . VAL A 1 155 ? -12.915 11.210 26.331 1.00 89.19 155 VAL A C 1
ATOM 1246 O O . VAL A 1 155 ? -12.212 12.160 26.660 1.00 89.19 155 VAL A O 1
ATOM 1249 N N . GLU A 1 156 ? -12.464 9.954 26.348 1.00 92.50 156 GLU A N 1
ATOM 1250 C CA . GLU A 1 156 ? -11.191 9.578 26.980 1.00 92.50 156 GLU A CA 1
ATOM 1251 C C . GLU A 1 156 ? -10.045 9.359 25.982 1.00 92.50 156 GLU A C 1
ATOM 1253 O O . GLU A 1 156 ? -8.881 9.559 26.331 1.00 92.50 156 GLU A O 1
ATOM 1258 N N . PHE A 1 157 ? -10.339 8.944 24.743 1.00 92.75 157 PHE A N 1
ATOM 1259 C CA . PHE A 1 157 ? -9.310 8.445 23.818 1.00 92.75 157 PHE A CA 1
ATOM 1260 C C . PHE A 1 157 ? -9.157 9.249 22.524 1.00 92.75 157 PHE A C 1
ATOM 1262 O O . PHE A 1 157 ? -8.082 9.206 21.905 1.00 92.75 157 PHE A O 1
ATOM 1269 N N . LEU A 1 158 ? -10.214 9.939 22.094 1.00 92.75 158 LEU A N 1
ATOM 1270 C CA . LEU A 1 158 ? -10.245 10.685 20.842 1.00 92.75 158 LEU A CA 1
ATOM 1271 C C . LEU A 1 158 ? -9.466 12.000 20.981 1.00 92.75 158 LEU A C 1
ATOM 1273 O O . LEU A 1 158 ? -9.776 12.844 21.820 1.00 92.75 158 LEU A O 1
ATOM 1277 N N . LYS A 1 159 ? -8.451 12.190 20.139 1.00 91.69 159 LYS A N 1
ATOM 1278 C CA . LYS A 1 159 ? -7.642 13.417 20.103 1.00 91.69 159 LYS A CA 1
ATOM 1279 C C . LYS A 1 159 ? -8.182 14.418 19.071 1.00 91.69 159 LYS A C 1
ATOM 1281 O O . LYS A 1 159 ? -8.920 14.028 18.164 1.00 91.69 159 LYS A O 1
ATOM 1286 N N . PRO A 1 160 ? -7.804 15.710 19.153 1.00 89.75 160 PRO A N 1
ATOM 1287 C CA . PRO A 1 160 ? -8.124 16.679 18.107 1.00 89.75 160 PRO A CA 1
ATOM 1288 C C . PRO A 1 160 ? -7.684 16.182 16.720 1.00 89.75 160 PRO A C 1
ATOM 1290 O O . PRO A 1 160 ? -6.543 15.766 16.546 1.00 89.75 160 PRO A O 1
ATOM 1293 N N . GLY A 1 161 ? -8.600 16.218 15.747 1.00 90.25 161 GLY A N 1
ATOM 1294 C CA . GLY A 1 161 ? -8.372 15.729 14.379 1.00 90.25 161 GLY A CA 1
ATOM 1295 C C . GLY A 1 161 ? -8.706 14.249 14.149 1.00 90.25 161 GLY A C 1
ATOM 1296 O O . GLY A 1 161 ? -8.827 13.836 12.997 1.00 90.25 161 GLY A O 1
ATOM 1297 N N . GLU A 1 162 ? -8.918 13.459 15.204 1.00 93.50 162 GLU A N 1
ATOM 1298 C CA . GLU A 1 162 ? -9.340 12.062 15.078 1.00 93.50 162 GLU A CA 1
ATOM 1299 C C . GLU A 1 162 ? -10.866 11.918 14.988 1.00 93.50 162 GLU A C 1
ATOM 1301 O O . GLU A 1 162 ? -11.634 12.741 15.494 1.00 93.50 162 GLU A O 1
ATOM 1306 N N . GLN A 1 163 ? -11.306 10.834 14.351 1.00 93.38 163 GLN A N 1
ATOM 1307 C CA . GLN A 1 163 ? -12.705 10.446 14.191 1.00 93.38 163 GLN A CA 1
ATOM 1308 C C . GLN A 1 163 ? -12.860 8.939 14.394 1.00 93.38 163 GLN A C 1
ATOM 1310 O O . GLN A 1 163 ? -11.903 8.182 14.231 1.00 93.38 163 GLN A O 1
ATOM 1315 N N . ILE A 1 164 ? -14.074 8.498 14.728 1.00 95.06 164 ILE A N 1
ATOM 1316 C CA . ILE A 1 164 ? -14.431 7.080 14.636 1.00 95.06 164 ILE A CA 1
ATOM 1317 C C . ILE A 1 164 ? -14.503 6.717 13.151 1.00 95.06 164 ILE A C 1
ATOM 1319 O O . ILE A 1 164 ? -15.184 7.386 12.379 1.00 95.06 164 ILE A O 1
ATOM 1323 N N . LEU A 1 165 ? -13.785 5.668 12.763 1.00 95.50 165 LEU A N 1
ATOM 1324 C CA . LEU A 1 165 ? -13.611 5.242 11.375 1.00 95.50 165 LEU A CA 1
ATOM 1325 C C . LEU A 1 165 ? -14.540 4.082 10.993 1.00 95.50 165 LEU A C 1
ATOM 1327 O O . LEU A 1 165 ? -14.585 3.704 9.825 1.00 95.50 165 LEU A O 1
ATOM 1331 N N . ASN A 1 166 ? -15.265 3.495 11.953 1.00 96.38 166 ASN A N 1
ATOM 1332 C CA . ASN A 1 166 ? -16.200 2.400 11.695 1.00 96.38 166 ASN A CA 1
ATOM 1333 C C . ASN A 1 166 ? -17.237 2.769 10.631 1.00 96.38 166 ASN A C 1
ATOM 1335 O O . ASN A 1 166 ? -18.049 3.670 10.827 1.00 96.38 166 ASN A O 1
ATOM 1339 N N . THR A 1 167 ? -17.286 1.984 9.559 1.00 95.06 167 THR A N 1
ATOM 1340 C CA . THR A 1 167 ? -18.329 2.075 8.524 1.00 95.06 167 THR A CA 1
ATOM 1341 C C . THR A 1 167 ? -19.543 1.194 8.831 1.00 95.06 167 THR A C 1
ATOM 1343 O O . THR A 1 167 ? -20.587 1.330 8.200 1.00 95.06 167 THR A O 1
ATOM 1346 N N . ASN A 1 168 ? -19.423 0.297 9.815 1.00 94.88 168 ASN A N 1
ATOM 1347 C CA . ASN A 1 168 ? -20.458 -0.649 10.238 1.00 94.88 168 ASN A CA 1
ATOM 1348 C C . ASN A 1 168 ? -21.289 -0.178 11.447 1.00 94.88 168 ASN A C 1
ATOM 1350 O O . ASN A 1 168 ? -22.140 -0.925 11.927 1.00 94.88 168 ASN A O 1
ATOM 1354 N N . ILE A 1 169 ? -21.050 1.038 11.944 1.00 93.56 169 ILE A N 1
ATOM 1355 C CA . ILE A 1 169 ? -21.859 1.678 12.986 1.00 93.56 169 ILE A CA 1
ATOM 1356 C C . ILE A 1 169 ? -22.753 2.730 12.309 1.00 93.56 169 ILE A C 1
ATOM 1358 O O . ILE A 1 169 ? -22.228 3.580 11.588 1.00 93.56 169 ILE A O 1
ATOM 1362 N N . PRO A 1 170 ? -24.082 2.730 12.531 1.00 90.81 170 PRO A N 1
ATOM 1363 C CA . PRO A 1 170 ? -24.956 3.751 11.960 1.00 90.81 170 PRO A CA 1
ATOM 1364 C C . PRO A 1 170 ? -24.554 5.163 12.403 1.00 90.81 170 PRO A C 1
ATOM 1366 O O . PRO A 1 170 ? -24.238 5.396 13.572 1.00 90.81 170 PRO A O 1
ATOM 1369 N N . SER A 1 171 ? -24.621 6.129 11.485 1.00 85.06 171 SER A N 1
ATOM 1370 C CA . SER A 1 171 ? -24.183 7.514 11.722 1.00 85.06 171 SER A CA 1
ATOM 1371 C C . SER A 1 171 ? -24.901 8.203 12.887 1.00 85.06 171 SER A C 1
ATOM 1373 O O . SER A 1 171 ? -24.315 9.060 13.545 1.00 85.06 171 SER A O 1
ATOM 1375 N N . THR A 1 172 ? -26.125 7.781 13.216 1.00 84.25 172 THR A N 1
ATOM 1376 C CA . THR A 1 172 ? -26.872 8.231 14.404 1.00 84.25 172 THR A CA 1
ATOM 1377 C C . THR A 1 172 ? -26.097 8.015 15.709 1.00 84.25 172 THR A C 1
ATOM 1379 O O . THR A 1 172 ? -26.203 8.815 16.643 1.00 84.25 172 THR A O 1
ATOM 1382 N N . TYR A 1 173 ? -25.258 6.978 15.783 1.00 80.00 173 TYR A N 1
ATOM 1383 C CA . TYR A 1 173 ? -24.397 6.711 16.936 1.00 80.00 173 TYR A CA 1
ATOM 1384 C C . TYR A 1 173 ? -23.091 7.513 16.903 1.00 80.00 173 TYR A C 1
ATOM 1386 O O . TYR A 1 173 ? -22.548 7.793 17.969 1.00 80.00 173 TYR A O 1
ATOM 1394 N N . LEU A 1 174 ? -22.649 7.955 15.723 1.00 78.38 174 LEU A N 1
ATOM 1395 C CA . LEU A 1 174 ? -21.368 8.632 15.494 1.00 78.38 174 LEU A CA 1
ATOM 1396 C C . LEU A 1 174 ? -21.421 10.160 15.616 1.00 78.38 174 LEU A C 1
ATOM 1398 O O . LEU A 1 174 ? -20.381 10.803 15.502 1.00 78.38 174 LEU A O 1
ATOM 1402 N N . ASP A 1 175 ? -22.590 10.760 15.855 1.00 72.31 175 ASP A N 1
ATOM 1403 C CA . ASP A 1 175 ? -22.681 12.200 16.111 1.00 72.31 175 ASP A CA 1
ATOM 1404 C C . ASP A 1 175 ? -21.930 12.570 17.401 1.00 72.31 175 ASP A C 1
ATOM 1406 O O . ASP A 1 175 ? -22.440 12.436 18.509 1.00 72.31 175 ASP A O 1
ATOM 1410 N N . LEU A 1 176 ? -20.691 13.034 17.252 1.00 68.06 176 LEU A N 1
ATOM 1411 C CA . LEU A 1 176 ? -19.806 13.390 18.359 1.00 68.06 176 LEU A CA 1
ATOM 1412 C C . LEU A 1 176 ? -20.270 14.650 19.104 1.00 68.06 176 LEU A C 1
ATOM 1414 O O . LEU A 1 176 ? -19.842 14.881 20.236 1.00 68.06 176 LEU A O 1
ATOM 1418 N N . SER A 1 177 ? -21.132 15.475 18.496 1.00 64.81 177 SER A N 1
ATOM 1419 C CA . SER A 1 177 ? -21.607 16.719 19.110 1.00 64.81 177 SER A CA 1
ATOM 1420 C C . SER A 1 177 ? -22.432 16.459 20.373 1.00 64.81 177 SER A C 1
ATOM 1422 O O . SER A 1 177 ? -22.370 17.249 21.316 1.00 64.81 177 SER A O 1
ATOM 1424 N N . LYS A 1 178 ? -23.097 15.299 20.453 1.00 68.31 178 LYS A N 1
ATOM 1425 C CA . LYS A 1 178 ? -23.880 14.875 21.624 1.00 68.31 178 LYS A CA 1
ATOM 1426 C C . LYS A 1 178 ? -23.031 14.501 22.843 1.00 68.31 178 LYS A C 1
ATOM 1428 O O . LYS A 1 178 ? -23.563 14.406 23.944 1.00 68.31 178 LYS A O 1
ATOM 1433 N N . TYR A 1 179 ? -21.724 14.302 22.660 1.00 65.31 179 TYR A N 1
ATOM 1434 C CA . TYR A 1 179 ? -20.781 13.970 23.734 1.00 65.31 179 TYR A CA 1
ATOM 1435 C C . TYR A 1 179 ? -19.816 15.116 24.068 1.00 65.31 179 TYR A C 1
ATOM 1437 O O . TYR A 1 179 ? -19.107 15.049 25.067 1.00 65.31 179 TYR A O 1
ATOM 1445 N N . LYS A 1 180 ? -19.797 16.185 23.261 1.00 60.59 180 LYS A N 1
ATOM 1446 C CA . LYS A 1 180 ? -18.928 17.356 23.440 1.00 60.59 180 LYS A CA 1
ATOM 1447 C C . LYS A 1 180 ? -19.587 18.461 24.286 1.00 60.59 180 LYS A C 1
ATOM 1449 O O . LYS A 1 180 ? -19.744 19.560 23.772 1.00 60.59 180 LYS A O 1
ATOM 1454 N N . LYS A 1 181 ? -19.970 18.203 25.547 1.00 45.62 181 LYS A N 1
ATOM 1455 C CA . LYS A 1 181 ? -20.184 19.193 26.649 1.00 45.62 181 LYS A CA 1
ATOM 1456 C C . LYS A 1 181 ? -20.056 18.411 27.975 1.00 45.62 181 LYS A C 1
ATOM 1458 O O . LYS A 1 181 ? -20.718 17.390 28.089 1.00 45.62 181 LYS A O 1
ATOM 1463 N N . GLU A 1 182 ? -19.190 18.710 28.949 1.00 43.72 182 GLU A N 1
ATOM 1464 C CA . GLU A 1 182 ? -18.858 19.977 29.619 1.00 43.72 182 GLU A CA 1
ATOM 1465 C C . GLU A 1 182 ? -17.353 20.066 29.950 1.00 43.72 182 GLU A C 1
ATOM 1467 O O . GLU A 1 182 ? -16.836 19.274 30.730 1.00 43.72 182 GLU A O 1
ATOM 1472 N N . ASP A 1 183 ? -16.672 21.081 29.419 1.00 44.03 183 ASP A N 1
ATOM 1473 C CA . ASP A 1 183 ? -15.358 21.536 29.899 1.00 44.03 183 ASP A CA 1
ATOM 1474 C C . ASP A 1 183 ? -15.563 22.817 30.734 1.00 44.03 183 ASP A C 1
ATOM 1476 O O . ASP A 1 183 ? -15.015 23.886 30.466 1.00 44.03 183 ASP A O 1
ATOM 1480 N N . GLN A 1 184 ? -16.483 22.754 31.706 1.00 38.66 184 GLN A N 1
ATOM 1481 C CA . GLN A 1 184 ? -16.749 23.850 32.637 1.00 38.66 184 GLN A CA 1
ATOM 1482 C C . GLN A 1 184 ? -16.439 23.420 34.072 1.00 38.66 184 GLN A C 1
ATOM 1484 O O . GLN A 1 184 ? -17.207 22.722 34.719 1.00 38.66 184 GLN A O 1
ATOM 1489 N N . HIS A 1 185 ? -15.310 23.941 34.560 1.00 41.97 185 HIS A N 1
ATOM 1490 C CA . HIS A 1 185 ? -14.963 24.142 35.968 1.00 41.97 185 HIS A CA 1
ATOM 1491 C C . HIS A 1 185 ? -14.782 22.889 36.839 1.00 41.97 185 HIS A C 1
ATOM 1493 O O . HIS A 1 185 ? -15.682 22.462 37.553 1.00 41.97 185 HIS A O 1
ATOM 1499 N N . GLN A 1 186 ? -13.525 22.460 36.965 1.00 37.12 186 GLN A N 1
ATOM 1500 C CA . GLN A 1 186 ? -12.886 22.366 38.281 1.00 37.12 186 GLN A CA 1
ATOM 1501 C C . GLN A 1 186 ? -11.361 22.393 38.110 1.00 37.12 186 GLN A C 1
ATOM 1503 O O . GLN A 1 186 ? -10.693 21.361 38.076 1.00 37.12 186 GLN A O 1
ATOM 1508 N N . GLU A 1 187 ? -10.788 23.600 38.077 1.00 37.50 187 GLU A N 1
ATOM 1509 C CA . GLU A 1 187 ? -9.441 23.787 38.610 1.00 37.50 187 GLU A CA 1
ATOM 1510 C C . GLU A 1 187 ? -9.476 23.341 40.077 1.00 37.50 187 GLU A C 1
ATOM 1512 O O . GLU A 1 187 ? -9.804 24.106 40.989 1.00 37.50 187 GLU A O 1
ATOM 1517 N N . ARG A 1 188 ? -9.157 22.072 40.339 1.00 36.47 188 ARG A N 1
ATOM 1518 C CA . ARG A 1 188 ? -8.734 21.670 41.674 1.00 36.47 188 ARG A CA 1
ATOM 1519 C C . ARG A 1 188 ? -7.402 22.362 41.913 1.00 36.47 188 ARG A C 1
ATOM 1521 O O . ARG A 1 188 ? -6.353 21.848 41.540 1.00 36.47 188 ARG A O 1
ATOM 1528 N N . LYS A 1 189 ? -7.453 23.543 42.534 1.00 37.31 189 LYS A N 1
ATOM 1529 C CA . LYS A 1 189 ? -6.308 24.144 43.218 1.00 37.31 189 LYS A CA 1
ATOM 1530 C C . LYS A 1 189 ? -5.755 23.089 44.170 1.00 37.31 189 LYS A C 1
ATOM 1532 O O . LYS A 1 189 ? -6.318 22.852 45.238 1.00 37.31 189 LYS A O 1
ATOM 1537 N N . ILE A 1 190 ? -4.676 22.425 43.772 1.00 39.41 190 ILE A N 1
ATOM 1538 C CA . ILE A 1 190 ? -3.900 21.580 44.669 1.00 39.41 190 ILE A CA 1
ATOM 1539 C C . ILE A 1 190 ? -3.230 22.546 45.647 1.00 39.41 190 ILE A C 1
ATOM 1541 O O . ILE A 1 190 ? -2.217 23.163 45.332 1.00 39.41 190 ILE A O 1
ATOM 1545 N N . GLN A 1 191 ? -3.828 22.726 46.825 1.00 35.03 191 GLN A N 1
ATOM 1546 C CA . GLN A 1 191 ? -3.094 23.259 47.966 1.00 35.03 191 GLN A CA 1
ATOM 1547 C C . GLN A 1 191 ? -2.046 22.205 48.356 1.00 35.03 191 GLN A C 1
ATOM 1549 O O . GLN A 1 191 ? -2.423 21.061 48.630 1.00 35.03 191 GLN A O 1
ATOM 1554 N N . PRO A 1 192 ? -0.742 22.527 48.362 1.00 37.31 192 PRO A N 1
ATOM 1555 C CA . PRO A 1 192 ? 0.269 21.575 48.794 1.00 37.31 192 PRO A CA 1
ATOM 1556 C C . PRO A 1 192 ? 0.100 21.298 50.292 1.00 37.31 192 PRO A C 1
ATOM 1558 O O . PRO A 1 192 ? 0.182 22.207 51.117 1.00 37.31 192 PRO A O 1
ATOM 1561 N N . GLN A 1 193 ? -0.142 20.035 50.652 1.00 39.72 193 GLN A N 1
ATOM 1562 C CA . GLN A 1 193 ? -0.114 19.610 52.051 1.00 39.72 193 GLN A CA 1
ATOM 1563 C C . GLN A 1 193 ? 1.333 19.591 52.581 1.00 39.72 193 GLN A C 1
ATOM 1565 O O . GLN A 1 193 ? 2.244 19.181 51.853 1.00 39.72 193 GLN A O 1
ATOM 1570 N N . PRO A 1 194 ? 1.576 19.989 53.844 1.00 38.88 194 PRO A N 1
ATOM 1571 C CA . PRO A 1 194 ? 2.907 19.953 54.435 1.00 38.88 194 PRO A CA 1
ATOM 1572 C C . PRO A 1 194 ? 3.368 18.506 54.654 1.00 38.88 194 PRO A C 1
ATOM 1574 O O . PRO A 1 194 ? 2.632 17.665 55.174 1.00 38.88 194 PRO A O 1
ATOM 1577 N N . ARG A 1 195 ? 4.619 18.218 54.269 1.00 40.06 195 ARG A N 1
ATOM 1578 C CA . ARG A 1 195 ? 5.277 16.925 54.503 1.00 40.06 195 ARG A CA 1
ATOM 1579 C C . ARG A 1 195 ? 5.359 16.659 56.010 1.00 40.06 195 ARG A C 1
ATOM 1581 O O . ARG A 1 195 ? 6.044 17.385 56.726 1.00 40.06 195 ARG A O 1
ATOM 1588 N N . LYS A 1 196 ? 4.694 15.605 56.491 1.00 41.91 196 LYS A N 1
ATOM 1589 C CA . LYS A 1 196 ? 4.912 15.078 57.846 1.00 41.91 196 LYS A CA 1
ATOM 1590 C C . LYS A 1 196 ? 6.313 14.464 57.907 1.00 41.91 196 LYS A C 1
ATOM 1592 O O . LYS A 1 196 ? 6.606 13.528 57.169 1.00 41.91 196 LYS A O 1
ATOM 1597 N N . GLY A 1 197 ? 7.179 15.030 58.748 1.00 40.00 197 GLY A N 1
ATOM 1598 C CA . GLY A 1 197 ? 8.500 14.481 59.045 1.00 40.00 197 GLY A CA 1
ATOM 1599 C C . GLY A 1 197 ? 8.386 13.131 59.753 1.00 40.00 197 GLY A C 1
ATOM 1600 O O . GLY A 1 197 ? 7.515 12.943 60.603 1.00 40.00 197 GLY A O 1
ATOM 1601 N N . ASN A 1 198 ? 9.256 12.190 59.387 1.00 44.22 198 ASN A N 1
ATOM 1602 C CA . ASN A 1 198 ? 9.371 10.915 60.087 1.00 44.22 198 ASN A CA 1
ATOM 1603 C C . ASN A 1 198 ? 9.899 11.143 61.514 1.00 44.22 198 ASN A C 1
ATOM 1605 O O . ASN A 1 198 ? 10.853 11.908 61.683 1.00 44.22 198 ASN A O 1
ATOM 1609 N N . PRO A 1 199 ? 9.336 10.475 62.535 1.00 45.44 199 PRO A N 1
ATOM 1610 C CA . PRO A 1 199 ? 9.889 10.526 63.878 1.00 45.44 199 PRO A CA 1
ATOM 1611 C C . PRO A 1 199 ? 11.218 9.745 63.962 1.00 45.44 199 PRO A C 1
ATOM 1613 O O . PRO A 1 199 ? 11.425 8.789 63.206 1.00 45.44 199 PRO A O 1
ATOM 1616 N N . PRO A 1 200 ? 12.128 10.141 64.869 1.00 46.41 200 PRO A N 1
ATOM 1617 C CA . PRO A 1 200 ? 13.430 9.506 65.027 1.00 46.41 200 PRO A CA 1
ATOM 1618 C C . PRO A 1 200 ? 13.299 8.092 65.605 1.00 46.41 200 PRO A C 1
ATOM 1620 O O . PRO A 1 200 ? 12.489 7.832 66.495 1.00 46.41 200 PRO A O 1
ATOM 1623 N N . ARG A 1 201 ? 14.127 7.177 65.095 1.00 41.31 201 ARG A N 1
ATOM 1624 C CA . ARG A 1 201 ? 14.250 5.803 65.592 1.00 41.31 201 ARG A CA 1
ATOM 1625 C C . ARG A 1 201 ? 14.975 5.829 66.943 1.00 41.31 201 ARG A C 1
ATOM 1627 O O . ARG A 1 201 ? 16.113 6.285 67.012 1.00 41.31 201 ARG A O 1
ATOM 1634 N N . LEU A 1 202 ? 14.306 5.372 67.999 1.00 43.59 202 LEU A N 1
ATOM 1635 C CA . LEU A 1 202 ? 14.923 5.081 69.294 1.00 43.59 202 LEU A CA 1
ATOM 1636 C C . LEU A 1 202 ? 15.506 3.659 69.275 1.00 43.59 202 LEU A C 1
ATOM 1638 O O . LEU A 1 202 ? 14.823 2.740 68.824 1.00 43.59 202 LEU A O 1
ATOM 1642 N N . THR A 1 203 ? 16.731 3.564 69.812 1.00 46.78 203 THR A N 1
ATOM 1643 C CA . THR A 1 203 ? 17.592 2.392 70.103 1.00 46.78 203 THR A CA 1
ATOM 1644 C C . THR A 1 203 ? 18.122 1.582 68.929 1.00 46.78 203 THR A C 1
ATOM 1646 O O . T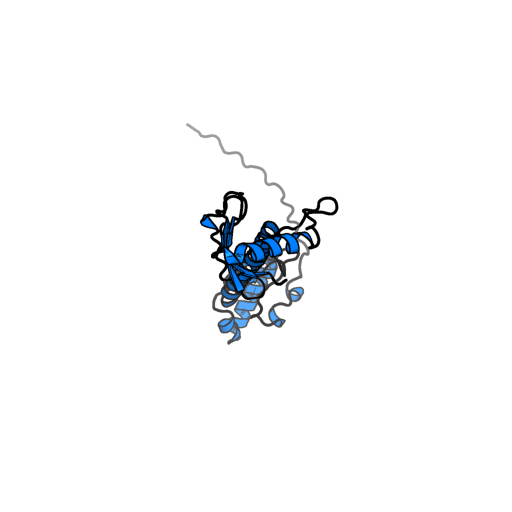HR A 1 203 ? 17.311 1.013 68.167 1.00 46.78 203 THR A O 1
#

Mean predicted aligned error: 9.74 Å

Foldseek 3Di:
DDKDWAPKDWDPVQQDPATFIKTFIDDPNHTFFMWGDRNPPDFIDTDGPDPVCVVVVVVQQVVQQPDDFDDPDPVDTHRGGPRNVVSVVSVVVVVVVLVVVQVVVQQVLLQFWFWKDAVVDSDIDTHGAPHTLVVLVPDPNSVVSVLVSLLCCLPPPADPRMARPRPPDPVVSRPSVVNPDDPDDDPPPPPDDDDDDDDDDDD

Radius of gyration: 28.57 Å; Cα contacts (8 Å, |Δi|>4): 271; chains: 1; bounding box: 54×38×100 Å

Nearest PDB structures (foldseek):
  3qul-assembly4_J  TM=3.369E-01  e=4.412E-01  Mus musculus
  3qul-assembly1_A  TM=3.397E-01  e=6.408E-01  Mus musculus
  7p0t-assembly2_D  TM=3.688E-01  e=1.531E+00  Mus musculus
  3quk-assembly2_D  TM=3.299E-01  e=1.054E+00  Mus musculus
  7ml0-assembly1_W  TM=2.984E-01  e=3.437E+00  Saccharomyces cerevisiae